Protein AF-B6B3L1-F1 (afdb_monomer)

Mean predicted aligned error: 23.51 Å

Secondary structure (DSSP, 8-state):
--S--EEEEE-TTS-EEEEE--SS-EEETTEEPPBT-EEEE-TT-EEEETTEEEE--------------------------TT--S-S--------PPPPP--PPP------TTTTT--TTTT-------S-SSSSSS---------------------S----HHHHHHHHHHHHHHHHHHHHHHHHHHHHHT-HHHHHHHHHHHS-TTS-HHHHHHHHHHHHHHHHHHTTHHHHHHHHHHHHHHHH-

Solvent-accessible surface area (backbone atoms only — not comparable to full-atom values): 16303 Å² total; per-residu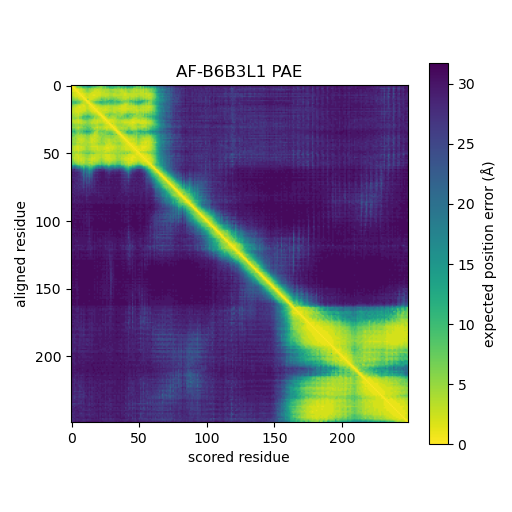e (Å²): 133,59,96,52,48,69,49,77,46,77,45,96,86,76,46,38,33,37,29,33,64,33,85,82,52,36,21,50,73,84,41,75,48,57,77,70,42,82,41,82,53,58,66,71,38,34,43,35,42,95,90,46,75,43,77,40,80,68,78,83,73,84,67,67,87,70,67,74,70,71,73,67,82,76,71,78,85,66,85,74,68,86,82,64,88,67,77,93,70,71,91,71,77,79,81,78,73,80,79,78,80,85,79,70,85,79,87,71,84,74,86,59,69,78,71,74,68,69,62,94,61,77,80,57,84,77,81,73,76,74,85,75,83,77,69,90,80,72,78,94,76,91,76,91,76,92,71,98,67,84,78,79,75,72,77,70,78,80,70,89,67,84,66,45,71,66,52,53,52,49,54,51,49,52,51,50,52,49,51,52,53,17,45,52,57,18,49,54,52,48,50,53,69,63,31,69,74,63,48,44,60,65,49,55,75,75,49,60,93,89,54,72,58,80,76,46,48,60,58,51,48,54,52,49,52,51,50,36,58,76,70,43,44,60,59,53,53,41,51,50,40,28,55,53,38,55,70,76,110

Radius of gyration: 34.13 Å; Cα contacts (8 Å, |Δi|>4): 159; chains: 1; bounding box: 95×49×95 Å

Sequence (249 aa):
MSRIHLMVFRLDSGGYTVTDTSTNGAKLNNEPLASKEVQSLNDGDVLSFAGYRLLLGIVENVVADDSIEFISEHTFDRQTDVSSTEPILADQEIEELPLEPDKGFSQVEVDMDSDLLFDPFADGPTILESAESEIAKRGASVMDVDFDEAPQVSKMPQHMGANSLQDIYARAGMRRENVVEAMERALEKFLNELDPAELQADYDEYIPMLASRKKRYWTIHHRQFAKKRTNGEFRRTFMSLFAEEMRKL

Nearest PDB structures (foldseek):
  5t2f-assembly1_A  TM=9.359E-01  e=6.726E-04  Saccharomyces cerevisiae S288C
  6c4u-assembly6_A  TM=9.576E-01  e=2.427E-03  Saccharomyces cerevisiae
  5t2s-assembly3_C  TM=9.380E-01  e=1.901E-03  Saccharomyces cerevisiae S288C
  5t2f-assembly2_B  TM=9.163E-01  e=2.148E-03  Saccharomyces cerevisiae S288C
  5t2f-assembly3_C  TM=8.856E-01  e=4.754E-03  Saccharomyces cerevisiae S288C

Foldseek 3Di:
DDPDAKDWDADPVRWIKIAGCDPQFKAKQNHTGDHGDIGTDDAQIWIGDPRDIDGDHRDPDPPPPPPVPPPPPPPVPPPDPPPDPDDPDDDDDDPDDDDDPPPDDDPDPDPCVVVVPDDVCPVPDPPPPPPPPPPPDDDDDDDDDDDPDDPPPPPDPPPPDPCDVVNVVVVVVVLVVLLVVLLVQLVVVLVVCVPPVVVVVVVVVVDDPPDDSVVVSVVVCVVVVVVCVVVVVSVVSSVVSSVVSSVVD

pLDDT: mean 71.73, std 17.91, range [33.44, 95.56]

Structure (mmCIF, N/CA/C/O backbone):
data_AF-B6B3L1-F1
#
_entry.id   AF-B6B3L1-F1
#
loop_
_atom_site.group_PDB
_atom_site.id
_atom_site.type_symbol
_atom_site.label_atom_id
_atom_site.label_alt_id
_atom_site.label_comp_id
_atom_site.label_asym_id
_atom_site.label_entity_id
_atom_site.label_seq_id
_atom_site.pdbx_PDB_ins_code
_atom_site.Cartn_x
_atom_site.Cartn_y
_atom_site.Cartn_z
_atom_site.occupancy
_atom_site.B_iso_or_equiv
_atom_site.auth_seq_id
_atom_site.auth_comp_id
_atom_site.auth_asym_id
_atom_site.auth_atom_id
_atom_site.pdbx_PDB_model_num
ATOM 1 N N . MET A 1 1 ? -18.229 24.015 7.547 1.00 58.69 1 MET A N 1
ATOM 2 C CA . MET A 1 1 ? -17.031 23.260 7.975 1.00 58.69 1 MET A CA 1
ATOM 3 C C . MET A 1 1 ? -15.810 24.095 7.653 1.00 58.69 1 MET A C 1
ATOM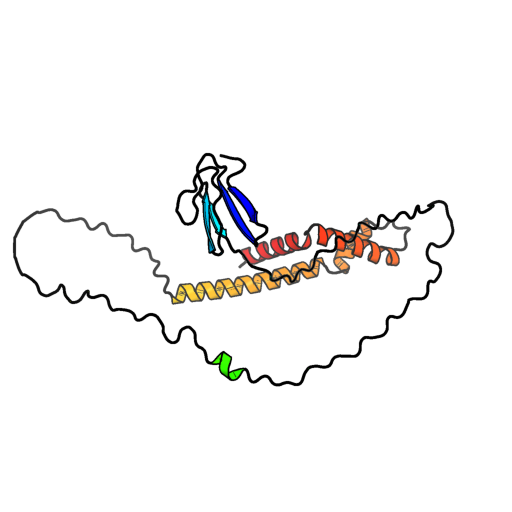 5 O O . MET A 1 1 ? -15.773 24.665 6.566 1.00 58.69 1 MET A O 1
ATOM 9 N N . SER A 1 2 ? -14.869 24.215 8.591 1.00 72.56 2 SER A N 1
ATOM 10 C CA . SER A 1 2 ? -13.601 24.892 8.309 1.00 72.56 2 SER A CA 1
ATOM 11 C C . SER A 1 2 ? -12.751 24.005 7.398 1.00 72.56 2 SER A C 1
ATOM 13 O O . SER A 1 2 ? -12.836 22.784 7.478 1.00 72.56 2 SER A O 1
ATOM 15 N N . ARG A 1 3 ? -11.944 24.595 6.511 1.00 81.19 3 ARG A N 1
ATOM 16 C CA . ARG A 1 3 ? -10.982 23.820 5.702 1.00 81.19 3 ARG A CA 1
ATOM 17 C C . ARG A 1 3 ? -9.779 23.373 6.530 1.00 81.19 3 ARG A C 1
ATOM 19 O O . ARG A 1 3 ? -9.185 22.347 6.233 1.00 81.19 3 ARG A O 1
ATOM 26 N N . ILE A 1 4 ? -9.446 24.147 7.560 1.00 84.75 4 ILE A N 1
ATOM 27 C CA . ILE A 1 4 ? -8.359 23.884 8.500 1.00 84.75 4 ILE A CA 1
ATOM 28 C C . ILE A 1 4 ? -8.982 23.922 9.892 1.00 84.75 4 ILE A C 1
ATOM 30 O O . ILE A 1 4 ? -9.615 24.909 10.265 1.00 84.75 4 ILE A O 1
ATOM 34 N N . HIS A 1 5 ? -8.894 22.806 10.610 1.00 83.00 5 HIS A N 1
ATOM 35 C CA . HIS A 1 5 ? -9.485 22.675 11.940 1.00 83.00 5 HIS A CA 1
ATOM 36 C C . HIS A 1 5 ? -8.449 22.899 13.041 1.00 83.00 5 HIS A C 1
ATOM 38 O O . HIS A 1 5 ? -8.720 23.601 14.007 1.00 83.00 5 HIS A O 1
ATOM 44 N N . LEU A 1 6 ? -7.255 22.339 12.876 1.00 87.31 6 LEU A N 1
ATOM 45 C CA . LEU A 1 6 ? -6.189 22.353 13.867 1.00 87.31 6 LEU A CA 1
ATOM 46 C C . LEU A 1 6 ? -4.864 22.598 13.147 1.00 87.31 6 LEU A C 1
ATOM 48 O O . LEU A 1 6 ? -4.668 22.102 12.037 1.00 87.31 6 LEU A O 1
ATOM 52 N N . MET A 1 7 ? -3.966 23.343 13.781 1.00 88.56 7 MET A N 1
ATOM 53 C CA . MET A 1 7 ? -2.574 23.465 13.351 1.00 88.56 7 MET A CA 1
ATOM 54 C C . MET A 1 7 ? -1.675 22.946 14.462 1.00 88.56 7 MET A C 1
ATOM 56 O O . MET A 1 7 ? -1.887 23.301 15.619 1.00 88.56 7 MET A O 1
ATOM 60 N N . VAL A 1 8 ? -0.700 22.111 14.108 1.00 90.00 8 VAL A N 1
ATOM 61 C CA . VAL A 1 8 ? 0.274 21.548 15.046 1.00 90.00 8 VAL A CA 1
ATOM 62 C C . VAL A 1 8 ? 1.662 22.044 14.664 1.00 90.00 8 VAL A C 1
ATOM 64 O O . VAL A 1 8 ? 2.049 21.932 13.501 1.00 90.00 8 VAL A O 1
ATOM 67 N N . PHE A 1 9 ? 2.403 22.579 15.631 1.00 88.06 9 PHE A N 1
ATOM 68 C CA . PHE A 1 9 ? 3.774 23.053 15.450 1.00 88.06 9 PHE A CA 1
ATOM 69 C C . PHE A 1 9 ? 4.729 22.319 16.381 1.00 88.06 9 PHE A C 1
ATOM 71 O O . PHE A 1 9 ? 4.395 22.053 17.534 1.00 88.06 9 PHE A O 1
ATOM 78 N N . ARG A 1 10 ? 5.934 22.036 15.886 1.00 86.44 10 ARG A N 1
ATOM 79 C CA . ARG A 1 10 ? 7.048 21.553 16.701 1.00 86.44 10 ARG A CA 1
ATOM 80 C C . ARG A 1 10 ? 7.823 22.758 17.230 1.00 86.44 10 ARG A C 1
ATOM 82 O O . ARG A 1 10 ? 8.134 23.664 16.462 1.00 86.44 10 ARG A O 1
ATOM 89 N N . LEU A 1 11 ? 8.097 22.769 18.527 1.00 84.56 11 LEU A N 1
ATOM 90 C CA . LEU A 1 11 ? 8.952 23.749 19.187 1.00 84.56 11 LEU A CA 1
ATOM 91 C C . LEU A 1 11 ? 10.417 23.307 19.095 1.00 84.56 11 LEU A C 1
ATOM 93 O O . LEU A 1 11 ? 10.706 22.109 19.107 1.00 84.56 11 LEU A O 1
ATOM 97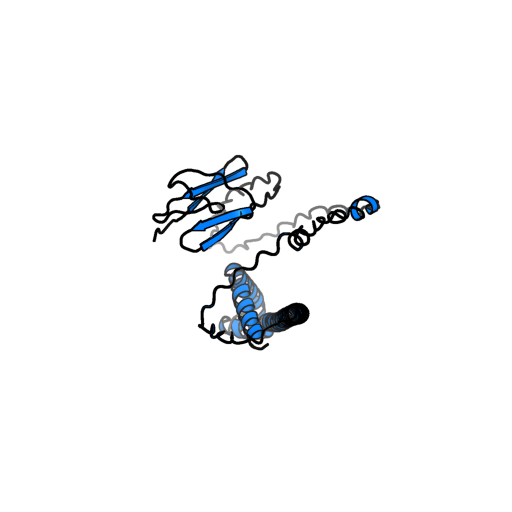 N N . ASP A 1 12 ? 11.341 24.269 19.091 1.00 76.44 12 ASP A N 1
ATOM 98 C CA . ASP A 1 12 ? 12.790 24.002 19.085 1.00 76.44 12 ASP A CA 1
ATOM 99 C C . ASP A 1 12 ? 13.239 23.203 20.322 1.00 76.44 12 ASP A C 1
ATOM 101 O O . ASP A 1 12 ? 14.231 22.484 20.284 1.00 76.44 12 ASP A O 1
ATOM 105 N N . SER A 1 13 ? 12.463 23.266 21.409 1.00 76.00 13 SER A N 1
ATOM 106 C CA . SER A 1 13 ? 12.659 22.474 22.627 1.00 76.00 13 SER A CA 1
ATOM 107 C C . SER A 1 13 ? 12.194 21.013 22.512 1.00 76.00 13 SER A C 1
ATOM 109 O O . SER A 1 13 ? 12.122 20.326 23.525 1.00 76.00 13 SER A O 1
ATOM 111 N N . GLY A 1 14 ? 11.796 20.548 21.322 1.00 75.69 14 GLY A N 1
ATOM 112 C CA . GLY A 1 14 ? 11.322 19.180 21.074 1.00 75.69 14 GLY A CA 1
ATOM 113 C C . GLY A 1 14 ? 9.838 18.935 21.374 1.00 75.69 14 GLY A C 1
ATOM 114 O O . GLY A 1 14 ? 9.302 17.905 20.971 1.00 75.69 14 GLY A O 1
ATOM 115 N N . GLY A 1 15 ? 9.157 19.886 22.018 1.00 84.75 15 GLY A N 1
ATOM 116 C CA . GLY A 1 15 ? 7.725 19.804 22.317 1.00 84.75 15 GLY A CA 1
ATOM 117 C C . GLY A 1 15 ? 6.836 20.065 21.098 1.00 84.75 15 GLY A C 1
ATOM 118 O O . GLY A 1 15 ? 7.279 20.611 20.088 1.00 84.75 15 GLY A O 1
ATOM 119 N N . TYR A 1 16 ? 5.556 19.718 21.206 1.00 89.00 16 TYR A N 1
ATOM 120 C CA . TYR A 1 16 ? 4.550 20.009 20.185 1.00 89.00 16 TYR A CA 1
ATOM 121 C C . TYR A 1 16 ? 3.487 20.940 20.757 1.00 89.00 16 TYR A C 1
ATOM 123 O O . TYR A 1 16 ? 3.156 20.876 21.937 1.00 89.00 16 TYR A O 1
ATOM 131 N N . THR A 1 17 ? 2.937 21.816 19.925 1.00 91.12 17 THR A N 1
ATOM 132 C CA . THR A 1 17 ? 1.822 22.690 20.295 1.00 91.12 17 THR A CA 1
ATOM 133 C C . THR A 1 17 ? 0.701 22.581 19.278 1.00 91.12 17 THR A C 1
ATOM 135 O O . THR A 1 17 ? 0.945 22.294 18.108 1.00 91.12 17 THR A O 1
ATOM 138 N N . VAL A 1 18 ? -0.534 22.799 19.720 1.00 90.19 18 VAL A N 1
ATOM 139 C CA . VAL A 1 18 ? -1.740 22.789 18.895 1.00 90.19 18 VAL A CA 1
ATOM 140 C C . VAL A 1 18 ? -2.486 24.108 19.023 1.00 90.19 18 VAL A C 1
ATOM 142 O O . VAL A 1 18 ? -2.557 24.706 20.095 1.00 90.19 18 VAL A O 1
ATOM 145 N N . THR A 1 19 ? -3.072 24.563 17.921 1.00 89.50 19 THR A N 1
ATOM 146 C CA . THR A 1 19 ? -3.959 25.727 17.893 1.00 89.50 19 THR A CA 1
ATOM 147 C C . THR A 1 19 ? -5.239 25.393 17.141 1.00 89.50 19 THR A C 1
ATOM 149 O O . THR A 1 19 ? -5.199 24.932 15.995 1.00 89.50 19 THR A O 1
ATOM 152 N N . ASP A 1 20 ? -6.383 25.656 17.775 1.00 88.38 20 ASP A N 1
ATOM 153 C CA . ASP A 1 20 ? -7.695 25.505 17.148 1.00 88.38 20 ASP A CA 1
ATOM 154 C C . ASP A 1 20 ? -8.006 26.695 16.233 1.00 88.38 20 ASP A C 1
ATOM 156 O O . ASP A 1 20 ? -8.073 27.849 16.664 1.00 88.38 20 ASP A O 1
ATOM 160 N N . THR A 1 21 ? -8.209 26.395 14.950 1.00 85.12 21 THR A N 1
ATOM 161 C CA . THR A 1 21 ? -8.598 27.355 13.900 1.00 85.12 21 THR A CA 1
ATOM 162 C C . THR A 1 21 ? -10.003 27.073 13.363 1.00 85.12 21 THR A C 1
ATOM 164 O O . THR A 1 21 ? -10.462 27.710 12.411 1.00 85.12 21 THR A O 1
ATOM 167 N N . SER A 1 22 ? -10.709 26.115 13.964 1.00 81.88 22 SER A N 1
ATOM 168 C CA . SER A 1 22 ? -12.022 25.681 13.526 1.00 81.88 22 SER A CA 1
ATOM 169 C C . SER A 1 22 ? -13.138 26.636 13.959 1.00 81.88 22 SER A C 1
ATOM 171 O O . SER A 1 22 ? -13.074 27.314 14.979 1.00 81.88 22 SER A O 1
ATOM 173 N N . THR A 1 23 ? -14.219 26.664 13.177 1.00 80.31 23 THR A N 1
ATOM 174 C CA . THR A 1 23 ? -15.444 27.411 13.517 1.00 80.31 23 THR A CA 1
ATOM 175 C C . THR A 1 23 ? -16.308 26.681 14.551 1.00 80.31 23 THR A C 1
ATOM 177 O O . THR A 1 23 ? -17.112 27.308 15.229 1.00 80.31 23 THR A O 1
ATOM 180 N N . ASN A 1 24 ? -16.164 25.355 14.652 1.00 79.44 24 ASN A N 1
ATOM 181 C CA . ASN A 1 24 ? -17.022 24.492 15.473 1.00 79.44 24 ASN A CA 1
ATOM 182 C C . ASN A 1 24 ? -16.376 24.094 16.811 1.00 79.44 24 ASN A C 1
ATOM 184 O O . ASN A 1 24 ? -16.998 23.362 17.579 1.00 79.44 24 ASN A O 1
ATOM 188 N N . GLY A 1 25 ? -15.150 24.551 17.068 1.00 83.06 25 GLY A N 1
ATOM 189 C CA . GLY A 1 25 ? -14.360 24.167 18.227 1.00 83.06 25 GLY A CA 1
ATOM 190 C C . GLY A 1 25 ? -13.707 22.790 18.086 1.00 83.06 25 GLY A C 1
ATOM 191 O O . GLY A 1 25 ? -14.239 21.865 17.456 1.00 83.06 25 GLY A O 1
ATOM 192 N N . ALA A 1 26 ? -12.550 22.654 18.717 1.00 86.50 26 ALA A N 1
ATOM 193 C CA . ALA A 1 26 ? -11.873 21.395 18.973 1.00 86.50 26 ALA A CA 1
ATOM 194 C C . ALA A 1 26 ? -11.773 21.138 20.484 1.00 86.50 26 ALA A C 1
ATOM 196 O O . ALA A 1 26 ? -11.965 22.034 21.305 1.00 86.50 26 ALA A O 1
ATOM 197 N N . LYS A 1 27 ? -11.505 19.891 20.864 1.00 89.88 27 LYS A N 1
ATOM 198 C CA . LYS A 1 27 ? -11.283 19.477 22.250 1.00 89.88 27 LYS A CA 1
ATOM 199 C C . LYS A 1 27 ? -9.962 18.728 22.360 1.00 89.88 27 LYS A C 1
ATOM 201 O O . LYS A 1 27 ? -9.694 17.882 21.510 1.00 89.88 27 LYS A O 1
ATOM 206 N N . LEU A 1 28 ? -9.194 18.987 23.409 1.00 89.31 28 LEU A N 1
ATOM 207 C CA . LEU A 1 28 ? -8.025 18.206 23.811 1.00 89.31 28 LEU A CA 1
ATOM 208 C C . LEU A 1 28 ? -8.370 17.478 25.112 1.00 89.31 28 LEU A C 1
ATOM 210 O O . LEU A 1 28 ? -8.827 18.103 26.060 1.00 89.31 28 LEU A O 1
ATOM 214 N N . ASN A 1 29 ? -8.212 16.157 25.164 1.00 87.88 29 ASN A N 1
ATOM 215 C CA . ASN A 1 29 ? -8.515 15.339 26.348 1.00 87.88 29 ASN A CA 1
ATOM 216 C C . ASN A 1 29 ? -9.931 15.565 26.916 1.00 87.88 29 ASN A C 1
ATOM 218 O O . ASN A 1 29 ? -10.158 15.521 28.119 1.00 87.88 29 ASN A O 1
ATOM 222 N N . ASN A 1 30 ? -10.903 15.763 26.018 1.00 82.88 30 ASN A N 1
ATOM 223 C CA . ASN A 1 30 ? -12.302 16.130 26.292 1.00 82.88 30 ASN A CA 1
ATOM 224 C C . ASN A 1 30 ? -12.536 17.567 26.802 1.00 82.88 30 ASN A C 1
ATOM 226 O O . ASN A 1 30 ? -13.696 17.984 26.839 1.00 82.88 30 ASN A O 1
ATOM 230 N N . GLU A 1 31 ? -11.485 18.335 27.083 1.00 86.06 31 GLU A N 1
ATOM 231 C CA . GLU A 1 31 ? -11.569 19.756 27.422 1.00 86.06 31 GLU A CA 1
ATOM 232 C C . GLU A 1 31 ? -11.636 20.615 26.151 1.00 86.06 31 GLU A C 1
ATOM 234 O O . GLU A 1 31 ? -10.921 20.343 25.182 1.00 86.06 31 GLU A O 1
ATOM 239 N N . PRO A 1 32 ? -12.513 21.631 26.087 1.00 84.25 32 PRO A N 1
ATOM 240 C CA . PRO A 1 32 ? -12.604 22.506 24.927 1.00 84.25 32 PRO A CA 1
ATOM 241 C C . PRO A 1 32 ? -11.325 23.334 24.771 1.00 84.25 32 PRO A C 1
ATOM 243 O O . PRO A 1 32 ? -10.884 24.004 25.702 1.00 84.25 32 PRO A O 1
ATOM 246 N N . LEU A 1 33 ? -10.759 23.324 23.566 1.00 83.31 33 LEU A N 1
ATOM 247 C CA . LEU A 1 33 ? -9.659 24.206 23.202 1.00 83.31 33 LEU A CA 1
ATOM 248 C C . LEU A 1 33 ? -10.187 25.635 23.054 1.00 83.31 33 LEU A C 1
ATOM 250 O O . LEU A 1 33 ? -11.180 25.874 22.360 1.00 83.31 33 LEU A O 1
ATOM 254 N N . ALA A 1 34 ? -9.510 26.597 23.678 1.00 76.88 34 ALA A N 1
ATOM 255 C CA . ALA A 1 34 ? -9.780 28.002 23.422 1.00 76.88 34 ALA A CA 1
ATOM 256 C C . ALA A 1 34 ? -9.367 28.340 21.980 1.00 76.88 34 ALA A C 1
ATOM 258 O O . ALA A 1 34 ? -8.247 28.070 21.542 1.00 76.88 34 ALA A O 1
ATOM 259 N N . SER A 1 35 ? -10.298 28.912 21.213 1.00 69.38 35 SER A N 1
ATOM 260 C CA . SER A 1 35 ? -10.055 29.248 19.809 1.00 69.38 35 SER A CA 1
ATOM 261 C C . SER A 1 35 ? -8.872 30.215 19.693 1.00 69.38 35 SER A C 1
ATOM 263 O O . SER A 1 35 ? -8.879 31.276 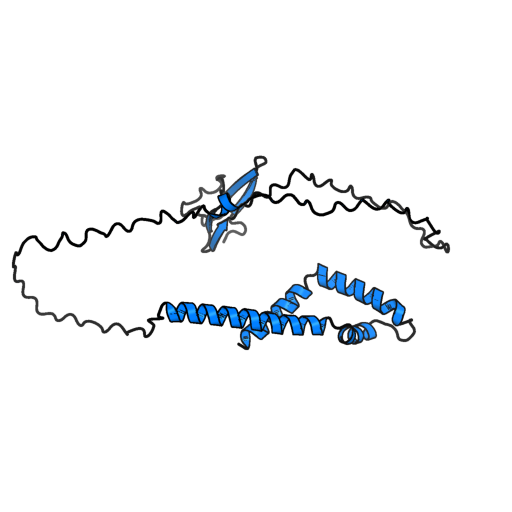20.317 1.00 69.38 35 SER A O 1
ATOM 265 N N . LYS A 1 36 ? -7.884 29.861 18.859 1.00 74.38 36 LYS A N 1
ATOM 266 C CA . LYS A 1 36 ? -6.628 30.600 18.619 1.00 74.38 36 LYS A CA 1
ATOM 267 C C . LYS A 1 36 ? -5.631 30.661 19.782 1.00 74.38 36 LYS A C 1
ATOM 269 O O . LYS A 1 36 ? -4.647 31.391 19.668 1.00 74.38 36 LYS A O 1
ATOM 274 N N . GLU A 1 37 ? -5.835 29.907 20.855 1.00 80.00 37 GLU A N 1
ATOM 275 C CA . GLU A 1 37 ? -4.824 29.769 21.902 1.00 80.00 37 GLU A CA 1
ATOM 276 C C . GLU A 1 37 ? -3.874 28.609 21.583 1.00 80.00 37 GLU A C 1
ATOM 278 O O . GLU A 1 37 ? -4.272 27.590 21.011 1.00 80.00 37 GLU A O 1
ATOM 283 N N . VAL A 1 38 ? -2.594 28.793 21.908 1.00 84.00 38 VAL A N 1
ATOM 284 C CA . VAL A 1 38 ? -1.560 27.774 21.720 1.00 84.00 38 VAL A CA 1
ATOM 285 C C . VAL A 1 38 ? -1.549 26.884 22.957 1.00 84.00 38 VAL A C 1
ATOM 287 O O . VAL A 1 38 ? -1.232 27.357 24.045 1.00 84.00 38 VAL A O 1
ATOM 290 N N . GLN A 1 39 ? -1.871 25.601 22.794 1.00 84.56 39 GLN A N 1
ATOM 291 C CA . GLN A 1 39 ? -1.800 24.615 23.873 1.00 84.56 39 GLN A CA 1
ATOM 292 C C . GLN A 1 39 ? -0.679 23.607 23.608 1.00 84.56 39 GLN A C 1
ATOM 294 O O . GLN A 1 39 ? -0.451 23.220 22.465 1.00 84.56 39 GLN A O 1
ATOM 299 N N . SER A 1 40 ? 0.030 23.183 24.656 1.00 86.62 40 SER A N 1
ATOM 300 C CA . SER A 1 40 ? 1.037 22.120 24.548 1.00 86.62 40 SER A CA 1
ATOM 301 C C . SER A 1 40 ? 0.372 20.768 24.293 1.00 86.62 40 SER A C 1
ATOM 303 O O . SER A 1 40 ? -0.677 20.485 24.867 1.00 86.62 40 SER A O 1
ATOM 305 N N . LEU A 1 41 ? 1.005 19.948 23.459 1.00 88.00 41 LEU A N 1
ATOM 306 C CA . LEU A 1 41 ? 0.643 18.560 23.193 1.00 88.00 41 LEU A CA 1
ATOM 307 C C . LEU A 1 41 ? 1.657 17.624 23.846 1.00 88.00 41 LEU A C 1
ATOM 309 O O . LEU A 1 41 ? 2.865 17.820 23.704 1.00 88.00 41 LEU A O 1
ATOM 313 N N . ASN A 1 42 ? 1.147 16.588 24.500 1.00 88.44 42 ASN A N 1
ATOM 314 C CA . ASN A 1 42 ? 1.917 15.510 25.103 1.00 88.44 42 ASN A CA 1
ATOM 315 C C . ASN A 1 42 ? 1.650 14.178 24.392 1.00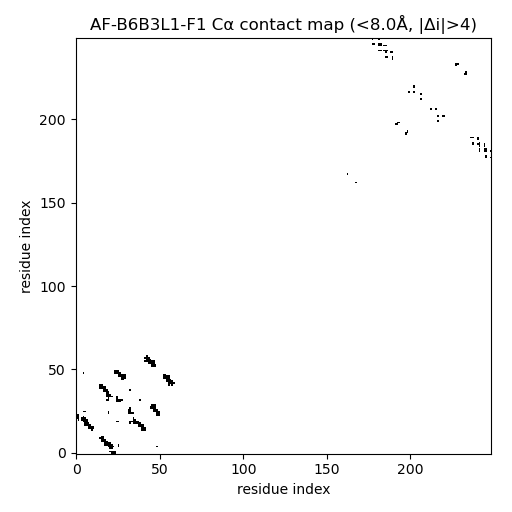 88.44 42 ASN A C 1
ATOM 317 O O . ASN A 1 42 ? 0.669 14.021 23.659 1.00 88.44 42 ASN A O 1
ATOM 321 N N . ASP A 1 43 ? 2.538 13.210 24.615 1.00 86.12 43 ASP A N 1
ATOM 322 C CA . ASP A 1 43 ? 2.321 11.842 24.152 1.00 86.12 43 ASP A CA 1
ATOM 323 C C . ASP A 1 43 ? 1.078 11.237 24.822 1.00 86.12 43 ASP A C 1
ATOM 325 O O . ASP A 1 43 ? 0.865 11.396 26.025 1.00 86.12 43 ASP A O 1
ATOM 329 N N . GLY A 1 44 ? 0.235 10.569 24.036 1.00 86.81 44 GLY A N 1
ATOM 330 C CA . GLY A 1 44 ? -1.026 9.989 24.497 1.00 86.81 44 GLY A CA 1
ATOM 331 C C . GLY A 1 44 ? -2.213 10.958 24.548 1.00 86.81 44 GLY A C 1
ATOM 332 O O . GLY A 1 44 ? -3.315 10.537 24.912 1.00 86.81 44 GLY A O 1
ATOM 333 N N . ASP A 1 45 ? -2.041 12.223 24.156 1.00 90.38 45 ASP A N 1
ATOM 334 C CA . ASP A 1 45 ? -3.142 13.187 24.111 1.00 90.38 45 ASP A CA 1
ATOM 335 C C . ASP A 1 45 ? -4.206 12.812 23.067 1.00 90.38 45 ASP A C 1
ATOM 337 O O . ASP A 1 45 ? -3.924 12.232 22.016 1.00 90.38 45 ASP A O 1
ATOM 341 N N . VAL A 1 46 ? -5.463 13.179 23.333 1.00 91.31 46 VAL A N 1
ATOM 342 C CA . VAL A 1 46 ? -6.600 12.892 22.451 1.00 91.31 46 VAL A CA 1
ATOM 343 C C . VAL A 1 46 ? -7.240 14.175 21.930 1.00 91.31 46 VAL A C 1
ATOM 345 O O . VAL A 1 46 ? -7.890 14.908 22.676 1.00 91.31 46 VAL A O 1
ATOM 348 N N . LEU A 1 47 ? -7.162 14.403 20.619 1.00 91.06 47 LEU A N 1
ATOM 349 C CA . LEU A 1 47 ? -7.822 15.516 19.933 1.00 91.06 47 LEU A CA 1
ATOM 350 C C . LEU A 1 47 ? -9.181 15.092 19.377 1.00 91.06 47 LEU A C 1
ATOM 352 O O . LEU A 1 47 ? -9.289 14.122 18.633 1.00 91.06 47 LEU A O 1
ATOM 356 N N . SER A 1 48 ? -10.233 15.843 19.696 1.00 89.06 48 SER A N 1
ATOM 357 C CA . SER A 1 48 ? -11.583 15.621 19.170 1.00 89.06 48 SER A CA 1
ATOM 358 C C . SER A 1 48 ? -12.104 16.861 18.448 1.00 89.06 48 SER A C 1
ATOM 360 O O . SER A 1 48 ? -12.206 17.930 19.042 1.00 89.06 48 SER A O 1
ATOM 362 N N . PHE A 1 49 ? -12.475 16.737 17.176 1.00 89.25 49 PHE A N 1
ATOM 363 C CA . PHE A 1 49 ? -13.022 17.842 16.379 1.00 89.25 49 PHE A CA 1
ATOM 364 C C . PHE A 1 49 ? -13.970 17.307 15.306 1.00 89.25 49 PHE A C 1
ATOM 366 O O . PHE A 1 49 ? -13.730 16.252 14.732 1.00 89.25 49 PHE A O 1
ATOM 373 N N . ALA A 1 50 ? -15.056 18.029 15.015 1.00 83.00 50 ALA A N 1
ATOM 374 C CA . ALA A 1 50 ? -15.993 17.699 13.928 1.00 83.00 50 ALA A CA 1
ATOM 375 C C . ALA A 1 50 ? -16.480 16.224 13.881 1.00 83.00 50 ALA A C 1
ATOM 377 O O . ALA A 1 50 ? -16.776 15.710 12.806 1.00 83.00 50 ALA A O 1
ATOM 378 N N . GLY A 1 51 ? -16.570 15.550 15.035 1.00 83.75 51 GLY A N 1
ATOM 379 C CA . GLY A 1 51 ? -16.960 14.136 15.147 1.00 83.75 51 GLY A CA 1
ATOM 380 C C . GLY A 1 51 ? -15.811 13.127 15.012 1.00 83.75 51 GLY A C 1
ATOM 381 O O . GLY A 1 51 ? -16.022 11.942 15.249 1.00 83.75 51 GLY A O 1
ATOM 382 N N . TYR A 1 52 ? -14.601 13.580 14.690 1.00 89.50 52 TYR A N 1
ATOM 383 C CA . TYR A 1 52 ? -13.384 12.772 14.695 1.00 89.50 52 TYR A CA 1
ATOM 384 C C . TYR A 1 52 ? -12.716 12.799 16.068 1.00 89.50 52 TYR A C 1
ATOM 386 O O . TYR A 1 52 ? -12.801 13.795 16.790 1.00 89.50 52 TYR A O 1
ATOM 394 N N . ARG A 1 53 ? -12.021 11.707 16.399 1.00 91.75 53 ARG A N 1
ATOM 395 C CA . ARG A 1 53 ? -11.202 11.549 17.604 1.00 91.75 53 ARG A CA 1
ATOM 396 C C . ARG A 1 53 ? -9.857 10.948 17.195 1.00 91.75 53 ARG A C 1
ATOM 398 O O . ARG A 1 53 ? -9.830 9.869 16.611 1.00 91.75 53 ARG A O 1
ATOM 405 N N . LEU A 1 54 ? -8.772 11.664 17.461 1.00 91.31 54 LEU A N 1
ATOM 406 C CA . LEU A 1 54 ? -7.395 11.295 17.138 1.00 91.31 54 LEU A CA 1
ATOM 407 C C . LEU A 1 54 ? -6.614 11.101 18.437 1.00 91.31 54 LEU A C 1
ATOM 409 O O . LEU A 1 54 ? -6.694 11.951 19.316 1.00 91.31 54 LEU A O 1
ATOM 413 N N . LEU A 1 55 ? -5.861 10.010 18.538 1.00 92.44 55 LEU A N 1
ATOM 414 C CA . LEU A 1 55 ? -4.857 9.796 19.580 1.00 92.44 55 LEU A CA 1
ATOM 415 C C . LEU A 1 55 ? -3.496 10.220 19.019 1.00 92.44 55 LEU A C 1
ATOM 417 O O . LEU A 1 55 ? 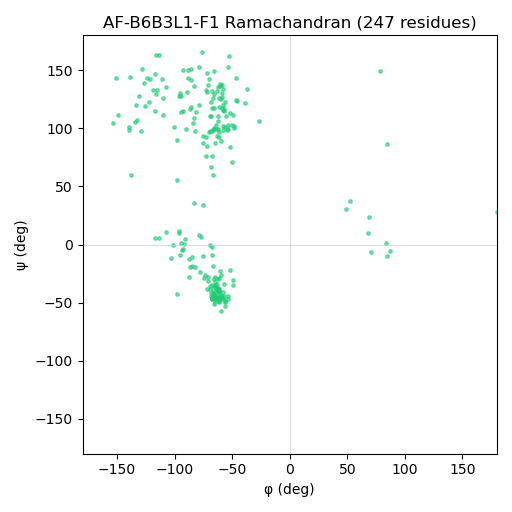-3.151 9.811 17.908 1.00 92.44 55 LEU A O 1
ATOM 421 N N . LEU A 1 56 ? -2.749 11.034 19.757 1.00 89.88 56 LEU A N 1
ATOM 422 C CA . LEU A 1 56 ? -1.418 11.481 19.371 1.00 89.88 56 LEU A CA 1
ATOM 423 C C . LEU A 1 56 ? -0.363 10.596 20.028 1.00 89.88 56 LEU A C 1
ATOM 425 O O . LEU A 1 56 ? -0.377 10.412 21.239 1.00 89.88 56 LEU A O 1
ATOM 429 N N . GLY A 1 57 ? 0.541 10.067 19.204 1.00 88.31 57 GLY A N 1
ATOM 430 C CA . GLY A 1 57 ? 1.749 9.377 19.641 1.00 88.31 57 GLY A CA 1
ATOM 431 C C . GLY A 1 57 ? 2.969 10.227 19.301 1.00 88.31 57 GLY A C 1
ATOM 432 O O . GLY A 1 57 ? 3.265 10.409 18.117 1.00 88.31 57 GLY A O 1
ATOM 433 N N . ILE A 1 58 ? 3.650 10.769 20.305 1.00 86.25 58 ILE A N 1
ATOM 434 C CA . ILE A 1 58 ? 4.886 11.536 20.150 1.00 86.25 58 ILE A CA 1
ATOM 435 C C . ILE A 1 58 ? 6.046 10.605 20.489 1.00 86.25 58 ILE A C 1
ATOM 437 O O . ILE A 1 58 ? 6.353 10.364 21.651 1.00 86.25 58 ILE A O 1
ATOM 441 N N . VAL A 1 59 ? 6.700 10.083 19.453 1.00 82.56 59 VAL A N 1
ATOM 442 C CA . VAL A 1 59 ? 7.899 9.257 19.612 1.00 82.56 59 VAL A CA 1
ATOM 443 C C . VAL A 1 59 ? 9.122 10.160 19.530 1.00 82.56 59 VAL A C 1
ATOM 445 O O . VAL A 1 59 ? 9.400 10.755 18.484 1.00 82.56 59 VAL A O 1
ATOM 448 N N . GLU A 1 60 ? 9.859 10.258 20.632 1.00 71.19 60 GLU A N 1
ATOM 449 C CA . GLU A 1 60 ? 11.196 10.836 20.638 1.00 71.19 60 GLU A CA 1
ATOM 450 C C . GLU A 1 60 ? 12.136 9.832 19.967 1.00 71.19 60 GLU A C 1
ATOM 452 O O . GLU A 1 60 ? 12.646 8.902 20.588 1.00 71.19 60 GLU A O 1
ATOM 457 N N . ASN A 1 61 ? 12.342 9.973 18.656 1.00 57.91 61 ASN A N 1
ATOM 458 C CA . ASN A 1 61 ? 13.525 9.365 18.075 1.00 57.91 61 ASN A CA 1
ATOM 459 C C . ASN A 1 61 ? 14.706 10.152 18.635 1.00 57.91 61 ASN A C 1
ATOM 461 O O . ASN A 1 61 ? 14.898 11.312 18.261 1.00 57.91 61 ASN A O 1
ATOM 465 N N . VAL A 1 62 ? 15.501 9.517 19.497 1.00 52.00 62 VAL A N 1
ATOM 466 C CA . VAL A 1 62 ? 16.877 9.940 19.775 1.00 52.00 62 VAL A CA 1
ATOM 467 C C . VAL A 1 62 ? 17.676 9.680 18.499 1.00 52.00 62 VAL A C 1
ATOM 469 O O . VAL A 1 62 ? 18.515 8.790 18.415 1.00 52.00 62 VAL A O 1
ATOM 472 N N . VAL A 1 63 ? 17.357 10.433 17.448 1.00 49.44 63 VAL A N 1
ATOM 473 C CA . VAL A 1 63 ? 18.314 10.704 16.395 1.00 49.44 63 VAL A CA 1
ATOM 474 C C . VAL A 1 63 ? 19.291 11.617 17.115 1.00 49.44 63 VAL A C 1
ATOM 476 O O . VAL A 1 63 ? 19.018 12.801 17.314 1.00 49.44 63 VAL A O 1
ATOM 479 N N . ALA A 1 64 ? 20.388 11.026 17.607 1.00 42.19 64 ALA A N 1
ATOM 480 C CA . ALA A 1 64 ? 21.639 11.760 17.727 1.00 42.19 64 ALA A CA 1
ATOM 481 C C . ALA A 1 64 ? 21.716 12.670 16.509 1.00 42.19 64 ALA A C 1
ATOM 483 O O . ALA A 1 64 ? 21.364 12.196 15.438 1.00 42.19 64 ALA A O 1
ATOM 484 N N . ASP A 1 65 ? 22.058 13.935 16.714 1.00 46.47 65 ASP A N 1
ATOM 485 C CA . ASP A 1 65 ? 22.165 14.991 15.712 1.00 46.47 65 ASP A CA 1
ATOM 486 C C . ASP A 1 65 ? 23.009 14.559 14.496 1.00 46.47 65 ASP A C 1
ATOM 488 O O . ASP A 1 65 ? 24.108 15.043 14.260 1.00 46.47 65 ASP A O 1
ATOM 492 N N . ASP A 1 66 ? 22.471 13.665 13.675 1.00 43.47 66 ASP A N 1
ATOM 493 C CA . ASP A 1 66 ? 22.696 13.596 12.258 1.00 43.47 66 ASP A CA 1
ATOM 494 C C . ASP A 1 66 ? 21.910 14.795 11.766 1.00 43.47 66 ASP A C 1
ATOM 496 O O . ASP A 1 66 ? 20.789 14.703 11.254 1.00 43.47 66 ASP A O 1
ATOM 500 N N . SER A 1 67 ? 22.514 15.966 11.989 1.00 46.84 67 SER A N 1
ATOM 501 C CA . SER A 1 67 ? 22.531 17.004 10.988 1.00 46.84 67 SER A CA 1
ATOM 502 C C . SER A 1 67 ? 22.420 16.284 9.653 1.00 46.84 67 SER A C 1
ATOM 504 O O . SER A 1 67 ? 23.315 15.552 9.226 1.00 46.84 67 SER A O 1
ATOM 506 N N . ILE A 1 68 ? 21.240 16.381 9.044 1.00 50.47 68 ILE A N 1
ATOM 507 C CA . ILE A 1 68 ? 21.132 16.127 7.628 1.00 50.47 68 ILE A CA 1
ATOM 508 C C . ILE A 1 68 ? 22.046 17.212 7.088 1.00 50.47 68 ILE A C 1
ATOM 510 O O . ILE A 1 68 ? 21.627 18.363 6.946 1.00 50.47 68 ILE A O 1
ATOM 514 N N . GLU A 1 69 ? 23.325 16.877 6.897 1.00 47.59 69 GLU A N 1
ATOM 515 C CA . GLU A 1 69 ? 24.150 17.567 5.943 1.00 47.59 69 GLU A CA 1
ATOM 516 C C . GLU A 1 69 ? 23.275 17.534 4.707 1.00 47.59 69 GLU A C 1
ATOM 518 O O . GLU A 1 69 ? 23.039 16.486 4.097 1.00 47.59 69 GLU A O 1
ATOM 523 N N . PHE A 1 70 ? 22.657 18.681 4.424 1.00 43.47 70 PHE A N 1
ATOM 524 C CA . PHE A 1 70 ? 22.193 18.981 3.098 1.00 43.47 70 PHE A CA 1
ATOM 525 C C . PHE A 1 70 ? 23.409 18.654 2.256 1.00 43.47 70 PHE A C 1
ATOM 527 O O . PHE A 1 70 ? 24.386 19.405 2.263 1.00 43.47 70 PHE A O 1
ATOM 534 N N . ILE A 1 71 ? 23.380 17.488 1.610 1.00 45.81 71 ILE A N 1
ATOM 535 C CA . ILE A 1 71 ? 24.248 17.207 0.491 1.00 45.81 71 ILE A CA 1
ATOM 536 C C . ILE A 1 71 ? 23.950 18.394 -0.401 1.00 45.81 71 ILE A C 1
ATOM 538 O O . ILE A 1 71 ? 22.845 18.514 -0.936 1.00 45.81 71 ILE A O 1
ATOM 542 N N . SER A 1 72 ? 24.879 19.349 -0.400 1.00 48.31 72 SER A N 1
ATOM 543 C CA . SER A 1 72 ? 24.823 20.504 -1.272 1.00 48.31 72 SER A CA 1
ATOM 544 C C . SER A 1 72 ? 24.491 19.923 -2.629 1.00 48.31 72 SER A C 1
ATOM 546 O O . SER A 1 72 ? 25.143 18.957 -3.035 1.00 48.31 72 SER A O 1
ATOM 548 N N . GLU A 1 73 ? 23.414 20.408 -3.257 1.00 50.59 73 GLU A N 1
ATOM 549 C CA . GLU A 1 73 ? 23.112 20.055 -4.635 1.00 50.59 73 GLU A CA 1
ATOM 550 C C . GLU A 1 73 ? 24.415 20.255 -5.402 1.00 50.59 73 GLU A C 1
ATOM 552 O O . GLU A 1 73 ? 24.819 21.381 -5.686 1.00 50.59 73 GLU A O 1
ATOM 557 N N . HIS A 1 74 ? 25.126 19.161 -5.666 1.00 48.22 74 HIS A N 1
ATOM 558 C CA . HIS A 1 74 ? 26.212 19.160 -6.613 1.00 48.22 74 HIS A CA 1
ATOM 559 C C . HIS A 1 74 ? 25.481 19.266 -7.939 1.00 48.22 74 HIS A C 1
ATOM 561 O O . HIS A 1 74 ? 25.115 18.268 -8.565 1.00 48.22 74 HIS A O 1
ATOM 567 N N . THR A 1 75 ? 25.164 20.501 -8.316 1.00 45.66 75 THR A N 1
ATOM 568 C CA . THR A 1 75 ? 24.805 20.827 -9.679 1.00 45.66 75 THR A CA 1
ATOM 569 C C . THR A 1 75 ? 25.969 20.328 -10.511 1.00 45.66 75 THR A C 1
ATOM 571 O O . THR A 1 75 ? 27.103 20.788 -10.386 1.00 45.66 75 THR A O 1
ATOM 574 N N . PHE A 1 76 ? 25.715 19.277 -11.285 1.00 47.41 76 PHE A N 1
ATOM 575 C CA . PHE A 1 76 ? 26.676 18.766 -12.243 1.00 47.41 76 PHE A CA 1
ATOM 576 C C . PHE A 1 76 ? 26.876 19.862 -13.298 1.00 47.41 76 PHE A C 1
ATOM 578 O O . PHE A 1 76 ? 26.216 19.868 -14.333 1.00 47.41 76 PHE A O 1
ATOM 585 N N . ASP A 1 77 ? 27.807 20.786 -13.056 1.00 49.06 77 ASP A N 1
ATOM 586 C CA . ASP A 1 77 ? 28.230 21.822 -14.008 1.00 49.06 77 ASP A CA 1
ATOM 587 C C . ASP A 1 77 ? 29.123 21.230 -15.108 1.00 49.06 77 ASP A C 1
ATOM 589 O O . ASP A 1 77 ? 30.064 21.849 -15.605 1.00 49.06 77 ASP A O 1
ATOM 593 N N . ARG A 1 78 ? 28.854 19.985 -15.512 1.00 56.50 78 ARG A N 1
ATOM 594 C CA . ARG A 1 78 ? 29.535 19.364 -16.638 1.00 56.50 78 ARG A CA 1
ATOM 595 C C . ARG A 1 78 ? 28.643 19.493 -17.856 1.00 56.50 78 ARG A C 1
ATOM 597 O O . ARG A 1 78 ? 27.826 18.620 -18.149 1.00 56.50 78 ARG A O 1
ATOM 604 N N . GLN A 1 79 ? 28.825 20.601 -18.569 1.00 57.03 79 GLN A N 1
ATOM 605 C CA . GLN A 1 79 ? 28.293 20.788 -19.912 1.00 57.03 79 GLN A CA 1
ATOM 606 C C . GLN A 1 79 ? 28.809 19.632 -20.780 1.00 57.03 79 GLN A C 1
ATOM 608 O O . GLN A 1 79 ? 29.979 19.572 -21.151 1.00 57.03 79 GLN A O 1
ATOM 613 N N . THR A 1 80 ? 27.954 18.639 -21.005 1.00 54.72 80 THR A N 1
ATOM 614 C CA . THR A 1 80 ? 28.280 17.473 -21.819 1.00 54.72 80 THR A CA 1
ATOM 615 C C . THR A 1 80 ? 28.052 17.876 -23.267 1.00 54.72 80 THR A C 1
ATOM 617 O O . THR A 1 80 ? 26.915 18.099 -23.683 1.00 54.72 80 THR A O 1
ATOM 620 N N . ASP A 1 81 ? 29.133 18.031 -24.029 1.00 58.56 81 ASP A N 1
ATOM 621 C CA . ASP A 1 81 ? 29.048 18.271 -25.468 1.00 58.56 81 ASP A CA 1
ATOM 622 C C . ASP A 1 81 ? 28.548 16.996 -26.158 1.00 58.56 81 ASP A C 1
ATOM 624 O O . ASP A 1 81 ? 29.300 16.053 -26.418 1.00 58.56 81 ASP A O 1
ATOM 628 N N . VAL A 1 82 ? 27.244 16.971 -26.435 1.00 61.53 82 VAL A N 1
ATOM 629 C CA . VAL A 1 82 ? 26.540 15.869 -27.104 1.00 61.53 82 VAL A CA 1
ATOM 630 C C . VAL A 1 82 ? 26.945 15.676 -28.575 1.00 61.53 82 VAL A C 1
ATOM 632 O O . VAL A 1 82 ? 26.437 14.756 -29.213 1.00 61.53 82 VAL A O 1
ATOM 635 N N . SER A 1 83 ? 27.832 16.514 -29.131 1.00 63.84 83 SER A N 1
ATOM 636 C CA . SER A 1 83 ? 28.385 16.339 -30.484 1.00 63.84 83 SER A CA 1
ATOM 637 C C . SER A 1 83 ? 29.736 15.612 -30.513 1.00 63.84 83 SER A C 1
ATOM 639 O O . SER A 1 83 ? 30.202 15.212 -31.583 1.00 63.84 83 SER A O 1
ATOM 641 N N . SER A 1 84 ? 30.356 15.389 -29.349 1.00 59.81 84 SER A N 1
ATOM 642 C CA . SER A 1 84 ? 31.626 14.669 -29.248 1.00 59.81 84 SER A CA 1
ATOM 643 C C . SER A 1 84 ? 31.438 13.162 -29.490 1.00 59.81 84 SER A C 1
ATOM 645 O O . SER A 1 84 ? 30.522 12.529 -28.971 1.00 59.81 84 SER A O 1
ATOM 647 N N . THR A 1 85 ? 32.296 12.574 -30.332 1.00 61.38 85 THR A N 1
ATOM 648 C CA . THR A 1 85 ? 32.275 11.136 -30.697 1.00 61.38 85 THR A CA 1
ATOM 649 C C . THR A 1 85 ? 33.255 10.310 -29.846 1.00 61.38 85 THR A C 1
ATOM 651 O O . THR A 1 85 ? 33.529 9.148 -30.137 1.00 61.38 85 THR A O 1
ATOM 654 N N . GLU A 1 86 ? 33.801 10.893 -28.779 1.00 60.78 86 GLU A N 1
ATOM 655 C CA . GLU A 1 86 ? 34.742 10.206 -27.896 1.00 60.78 86 GLU A CA 1
ATOM 656 C C . GLU A 1 86 ? 34.004 9.400 -26.811 1.00 60.78 86 GLU A C 1
ATOM 658 O O . GLU A 1 86 ? 32.971 9.838 -26.297 1.00 60.78 86 GLU A O 1
ATOM 663 N N . PRO A 1 87 ? 34.493 8.197 -26.456 1.00 55.16 87 PRO A N 1
ATOM 664 C CA . PRO A 1 87 ? 33.904 7.399 -25.391 1.00 55.16 87 PRO A CA 1
ATOM 665 C C . PRO A 1 87 ? 33.982 8.142 -24.047 1.00 55.16 87 PRO A C 1
ATOM 667 O O . PRO A 1 87 ? 35.048 8.550 -23.603 1.00 55.16 87 PRO A O 1
ATOM 670 N N . ILE A 1 88 ? 32.828 8.286 -23.389 1.00 60.59 88 ILE A N 1
ATOM 671 C CA . ILE A 1 88 ? 32.619 9.094 -22.168 1.00 60.59 88 ILE A CA 1
ATOM 672 C C . ILE A 1 88 ? 33.340 8.520 -20.928 1.00 60.59 88 ILE A C 1
ATOM 674 O O . ILE A 1 88 ? 33.426 9.176 -19.894 1.00 60.59 88 ILE A O 1
ATOM 678 N N . LEU A 1 89 ? 33.901 7.315 -21.023 1.00 54.19 89 LEU A N 1
ATOM 679 C CA . LEU A 1 89 ? 34.638 6.661 -19.947 1.00 54.19 89 LEU A CA 1
ATOM 680 C C . LEU A 1 89 ? 35.984 6.194 -20.504 1.00 54.19 89 LEU A C 1
ATOM 682 O O . LEU A 1 89 ? 36.061 5.151 -21.147 1.00 54.19 89 LEU A O 1
ATOM 686 N N . ALA A 1 90 ? 37.032 6.989 -20.288 1.00 46.09 90 ALA A N 1
ATOM 687 C CA . ALA A 1 90 ? 38.382 6.443 -20.260 1.00 46.09 90 ALA A CA 1
ATOM 688 C C . ALA A 1 90 ? 38.510 5.623 -18.972 1.00 46.09 90 ALA A C 1
ATOM 690 O O . ALA A 1 90 ? 38.017 6.065 -17.933 1.00 46.09 90 ALA A O 1
ATOM 691 N N . ASP A 1 91 ? 39.127 4.449 -19.074 1.00 48.88 91 ASP A N 1
ATOM 692 C CA . ASP A 1 91 ? 39.377 3.485 -18.002 1.00 48.88 91 ASP A CA 1
ATOM 693 C C . ASP A 1 91 ? 40.052 4.143 -16.783 1.00 48.88 91 ASP A C 1
ATOM 695 O O . ASP A 1 91 ? 41.274 4.137 -16.647 1.00 48.88 91 ASP A O 1
ATOM 699 N N . GLN A 1 92 ? 39.263 4.755 -15.899 1.00 49.47 92 GLN A N 1
ATOM 700 C CA . GLN A 1 92 ? 39.745 5.203 -14.601 1.00 49.47 92 GLN A CA 1
ATOM 701 C C . GLN A 1 92 ? 39.736 3.991 -13.682 1.00 49.47 92 GLN A C 1
ATOM 703 O O . GLN A 1 92 ? 38.688 3.403 -13.408 1.00 49.47 92 GLN A O 1
ATOM 708 N N . GLU A 1 93 ? 40.948 3.603 -13.298 1.00 50.41 93 GLU A N 1
ATOM 709 C CA . GLU A 1 93 ? 41.272 2.599 -12.297 1.00 50.41 93 GLU A CA 1
ATOM 710 C C . GLU A 1 93 ? 40.292 2.693 -11.123 1.00 50.41 93 GLU A C 1
ATOM 712 O O . GLU A 1 93 ? 40.131 3.741 -10.498 1.00 50.41 93 GLU A O 1
ATOM 717 N N . ILE A 1 94 ? 39.596 1.588 -10.864 1.00 54.50 94 ILE A N 1
ATOM 718 C CA . ILE A 1 94 ? 38.757 1.428 -9.682 1.00 54.50 94 ILE A CA 1
ATOM 719 C C . ILE A 1 94 ? 39.702 1.532 -8.485 1.00 54.50 94 ILE A C 1
ATOM 721 O O . ILE A 1 94 ? 40.545 0.657 -8.292 1.00 54.50 94 ILE A O 1
ATOM 725 N N . GLU A 1 95 ? 39.593 2.608 -7.710 1.00 56.94 95 GLU A N 1
ATOM 726 C CA . GLU A 1 95 ? 40.304 2.743 -6.442 1.00 56.94 95 GLU A CA 1
ATOM 727 C C . GLU A 1 95 ? 39.748 1.678 -5.481 1.00 56.94 95 GLU A C 1
ATOM 729 O O . GLU A 1 95 ? 38.645 1.801 -4.945 1.00 56.94 95 GLU A O 1
ATOM 734 N N . GLU A 1 96 ? 40.475 0.564 -5.348 1.00 54.41 96 GLU A N 1
ATOM 735 C CA . GLU A 1 96 ? 40.189 -0.497 -4.382 1.00 54.41 96 GLU A CA 1
ATOM 736 C C . GLU A 1 96 ? 40.340 0.077 -2.969 1.00 54.41 96 GLU A C 1
ATOM 738 O O . GLU A 1 96 ? 41.446 0.266 -2.459 1.00 54.41 96 GLU A O 1
ATOM 743 N N . LEU A 1 97 ? 39.209 0.370 -2.326 1.00 53.31 97 LEU A N 1
ATOM 744 C CA . LEU A 1 97 ? 39.178 0.701 -0.905 1.00 53.31 97 LEU A CA 1
ATOM 745 C C . LEU A 1 97 ? 39.720 -0.493 -0.092 1.00 53.31 97 LEU A C 1
ATOM 747 O O . LEU A 1 97 ? 39.340 -1.636 -0.366 1.00 53.31 97 LEU A O 1
ATOM 751 N N . PRO A 1 98 ? 40.581 -0.266 0.918 1.00 56.69 98 PRO A N 1
ATOM 752 C CA . PRO A 1 98 ? 41.083 -1.345 1.758 1.00 56.69 98 PRO A CA 1
ATOM 753 C C . PRO A 1 98 ? 39.930 -2.004 2.526 1.00 56.69 98 PRO A C 1
ATOM 755 O O . PRO A 1 98 ? 39.108 -1.323 3.137 1.00 56.69 98 PRO A O 1
ATOM 758 N N . LEU A 1 99 ? 39.889 -3.339 2.499 1.00 57.84 99 LEU A N 1
ATOM 759 C CA . LEU A 1 99 ? 38.933 -4.157 3.247 1.00 57.84 99 LEU A CA 1
ATOM 760 C C . LEU A 1 99 ? 39.027 -3.829 4.745 1.00 57.84 99 LEU A C 1
ATOM 762 O O . LEU A 1 99 ? 40.099 -3.961 5.342 1.00 57.84 99 LEU A O 1
ATOM 766 N N . GLU A 1 100 ? 37.915 -3.416 5.356 1.00 59.34 100 GLU A N 1
ATOM 767 C CA . GLU A 1 100 ? 37.846 -3.279 6.811 1.00 59.34 100 GLU A CA 1
ATOM 768 C C . GLU A 1 100 ? 38.143 -4.634 7.477 1.00 59.34 100 GLU A C 1
ATOM 770 O O . GLU A 1 100 ? 37.663 -5.671 7.006 1.00 59.34 100 GLU A O 1
ATOM 775 N N . PRO A 1 101 ? 38.937 -4.668 8.564 1.00 59.84 101 PRO A N 1
ATOM 776 C CA . PRO A 1 101 ? 39.190 -5.909 9.272 1.00 59.84 101 PRO A CA 1
ATOM 777 C C . PRO A 1 101 ? 37.903 -6.396 9.941 1.00 59.84 101 PRO A C 1
ATOM 779 O O . PRO A 1 101 ? 37.227 -5.646 10.646 1.00 59.84 101 PRO A O 1
ATOM 782 N N . ASP A 1 102 ? 37.621 -7.678 9.736 1.00 56.97 102 ASP A N 1
ATOM 783 C CA . ASP A 1 102 ? 36.492 -8.422 10.284 1.00 56.97 102 ASP A CA 1
ATOM 784 C C . ASP A 1 102 ? 36.461 -8.279 11.820 1.00 56.97 102 ASP A C 1
ATOM 786 O O . ASP A 1 102 ? 37.229 -8.914 12.553 1.00 56.97 102 ASP A O 1
ATOM 790 N N . LYS A 1 103 ? 35.610 -7.386 12.338 1.00 58.75 103 LYS A N 1
ATOM 791 C CA . LYS A 1 103 ? 35.334 -7.302 13.776 1.00 58.75 103 LYS A CA 1
ATOM 792 C C . LYS A 1 103 ? 34.431 -8.478 14.123 1.00 58.75 103 LYS A C 1
ATOM 794 O O . LYS A 1 103 ? 33.210 -8.369 14.075 1.00 58.75 103 LYS A O 1
ATOM 799 N N . GLY A 1 104 ? 35.055 -9.612 14.434 1.00 64.50 104 GLY A N 1
ATOM 800 C CA . GLY A 1 104 ? 34.363 -10.809 14.898 1.00 64.50 104 GLY A CA 1
ATOM 801 C C . GLY A 1 104 ? 33.431 -10.542 16.089 1.00 64.50 104 GLY A C 1
ATOM 802 O O . GLY A 1 104 ? 33.535 -9.532 16.787 1.00 64.50 104 GLY A O 1
ATOM 803 N N . PHE A 1 105 ? 32.512 -11.477 16.324 1.00 53.25 105 PHE A N 1
ATOM 804 C CA . PHE A 1 105 ? 31.551 -11.417 17.424 1.00 53.25 105 PHE A CA 1
ATOM 805 C C . PHE A 1 105 ? 32.256 -11.348 18.791 1.00 53.25 105 PHE A C 1
ATOM 807 O O . PHE A 1 105 ? 33.134 -12.156 19.095 1.00 53.25 105 PHE A O 1
ATOM 814 N N . SER A 1 106 ? 31.845 -10.392 19.628 1.00 63.34 106 SER A N 1
ATOM 815 C CA . SER A 1 106 ? 32.288 -10.278 21.021 1.00 63.34 106 SER A CA 1
ATOM 816 C C . SER A 1 106 ? 31.781 -11.476 21.836 1.00 63.34 106 SER A C 1
ATOM 818 O O . SER A 1 106 ? 30.575 -11.653 21.977 1.00 63.34 106 SER A O 1
ATOM 820 N N . GLN A 1 107 ? 32.690 -12.288 22.384 1.00 56.22 107 GLN A N 1
ATOM 821 C CA . GLN A 1 107 ? 32.392 -13.410 23.295 1.00 56.22 107 GLN A CA 1
ATOM 822 C C . GLN A 1 107 ? 32.213 -12.961 24.757 1.00 56.22 107 GLN A C 1
ATOM 824 O O . GLN A 1 107 ? 32.644 -13.646 25.682 1.00 56.22 107 GLN A O 1
ATOM 829 N N . VAL A 1 108 ? 31.626 -11.790 24.997 1.00 60.12 108 VAL A N 1
ATOM 830 C CA . VAL A 1 108 ? 31.294 -11.381 26.366 1.00 60.12 108 VAL A CA 1
ATOM 831 C C . VAL A 1 108 ? 29.882 -11.871 26.664 1.00 60.12 108 VAL A C 1
ATOM 833 O O . VAL A 1 108 ? 28.910 -11.256 26.231 1.00 60.12 108 VAL A O 1
ATOM 836 N N . GLU A 1 109 ? 29.777 -12.995 27.375 1.00 61.19 109 GLU A N 1
ATOM 837 C CA . GLU A 1 109 ? 28.537 -13.397 28.044 1.00 61.19 109 GLU A CA 1
ATOM 838 C C . GLU A 1 109 ? 28.206 -12.334 29.096 1.00 61.19 109 GLU A C 1
ATOM 840 O O . GLU A 1 109 ? 28.881 -12.201 30.117 1.00 61.19 109 GLU A O 1
ATOM 845 N N . VAL A 1 110 ? 27.199 -11.516 28.796 1.00 63.81 110 VAL A N 1
ATOM 846 C CA . VAL A 1 110 ? 26.585 -10.611 29.765 1.00 63.81 110 VAL A CA 1
ATOM 847 C C . VAL A 1 110 ? 25.517 -11.419 30.489 1.00 63.81 110 VAL A C 1
ATOM 849 O O . VAL A 1 110 ? 24.593 -11.929 29.858 1.00 63.81 110 VAL A O 1
ATOM 852 N N . ASP A 1 111 ? 25.674 -11.564 31.800 1.00 60.62 111 ASP A N 1
ATOM 853 C CA . ASP A 1 111 ? 24.752 -12.308 32.655 1.00 60.62 111 ASP A CA 1
ATOM 854 C C . ASP A 1 111 ? 23.477 -11.468 32.881 1.00 60.62 111 ASP A C 1
ATOM 856 O O . ASP A 1 111 ? 23.439 -10.566 33.720 1.00 60.62 111 ASP A O 1
ATOM 860 N N . MET A 1 112 ? 22.458 -11.695 32.043 1.00 61.72 112 MET A N 1
ATOM 861 C CA . MET A 1 112 ? 21.202 -10.922 31.987 1.00 61.72 112 MET A CA 1
ATOM 862 C C . MET A 1 112 ? 20.095 -11.505 32.885 1.00 61.72 112 MET A C 1
ATOM 864 O O . MET A 1 112 ? 18.965 -11.014 32.875 1.00 61.72 112 MET A O 1
ATOM 868 N N . ASP A 1 113 ? 20.396 -12.542 33.672 1.00 59.94 113 ASP A N 1
ATOM 869 C CA . ASP A 1 113 ? 19.402 -13.278 34.466 1.00 59.94 113 ASP A CA 1
ATOM 870 C C . ASP A 1 113 ? 18.700 -12.398 35.513 1.00 59.94 113 ASP A C 1
ATOM 872 O O . ASP A 1 113 ? 17.536 -12.621 35.846 1.00 59.94 113 ASP A O 1
ATOM 876 N N . SER A 1 114 ? 19.376 -11.356 36.003 1.00 60.31 114 SER A N 1
ATOM 877 C CA . SER A 1 114 ? 18.817 -10.446 37.011 1.00 60.31 114 SER A CA 1
ATOM 878 C C . SER A 1 114 ? 17.742 -9.487 36.476 1.00 60.31 114 SER A C 1
ATOM 880 O O . SER A 1 114 ? 16.839 -9.132 37.233 1.00 60.31 114 SER A O 1
ATOM 882 N N . ASP A 1 115 ? 17.763 -9.149 35.181 1.00 59.94 115 ASP A N 1
ATOM 883 C CA . ASP A 1 115 ? 16.777 -8.250 34.553 1.00 59.94 115 ASP A CA 1
ATOM 884 C C . ASP A 1 115 ? 15.515 -8.988 34.073 1.00 59.94 115 ASP A C 1
ATOM 886 O O . ASP A 1 115 ? 14.458 -8.382 33.899 1.00 59.94 115 ASP A O 1
ATOM 890 N N . LEU A 1 116 ? 15.588 -10.312 33.897 1.00 60.62 116 LEU A N 1
ATOM 891 C CA . LEU A 1 116 ? 14.462 -11.140 33.442 1.00 60.62 116 LEU A CA 1
ATOM 892 C C . LEU A 1 116 ? 13.523 -11.582 34.578 1.00 60.62 116 LEU A C 1
ATOM 894 O O . LEU A 1 116 ? 12.443 -12.108 34.312 1.00 60.62 116 LEU A O 1
ATOM 898 N N . LEU A 1 117 ? 13.923 -11.378 35.836 1.00 70.00 117 LEU A N 1
ATOM 899 C CA . LEU A 1 117 ? 13.160 -11.765 37.031 1.00 70.00 117 LEU A CA 1
ATOM 900 C C . LEU A 1 117 ? 12.256 -10.649 37.576 1.00 70.00 117 LEU A C 1
ATOM 902 O O . LEU A 1 117 ? 11.515 -10.878 38.535 1.00 70.00 117 LEU A O 1
ATOM 906 N N . PHE A 1 118 ? 12.294 -9.452 36.988 1.00 69.06 118 PHE A N 1
ATOM 907 C CA . PHE A 1 118 ? 11.394 -8.370 37.367 1.00 69.06 118 PHE A CA 1
ATOM 908 C C . PHE A 1 118 ? 10.042 -8.551 36.665 1.00 69.06 118 PHE A C 1
ATOM 910 O O . PHE A 1 118 ? 9.890 -8.183 35.503 1.00 69.06 118 PHE A O 1
ATOM 917 N N . ASP A 1 119 ? 9.064 -9.136 37.364 1.00 75.25 119 ASP A N 1
ATOM 918 C CA . ASP A 1 119 ? 7.668 -9.188 36.914 1.00 75.25 119 ASP A CA 1
ATOM 919 C C . ASP A 1 119 ? 6.947 -7.884 37.317 1.00 75.25 119 ASP A C 1
ATOM 921 O O . ASP A 1 119 ? 6.601 -7.713 38.492 1.00 75.25 119 ASP A O 1
ATOM 925 N N . PRO A 1 120 ? 6.690 -6.954 36.375 1.00 71.50 120 PRO A N 1
ATOM 926 C CA . PRO A 1 120 ? 6.046 -5.673 36.664 1.00 71.50 120 PRO A CA 1
ATOM 927 C C . PRO A 1 120 ? 4.563 -5.806 37.062 1.00 71.50 120 PRO A C 1
ATOM 929 O O . PRO A 1 120 ? 3.919 -4.794 37.338 1.00 71.50 120 PRO A O 1
ATOM 932 N N . PHE A 1 121 ? 4.012 -7.026 37.093 1.00 66.88 121 PHE A N 1
ATOM 933 C CA . PHE A 1 121 ? 2.630 -7.320 37.476 1.00 66.88 121 PHE A CA 1
ATOM 934 C C . PHE A 1 121 ? 2.507 -8.204 38.727 1.00 66.88 121 PHE A C 1
ATOM 936 O O . PHE A 1 121 ? 1.384 -8.572 39.083 1.00 66.88 121 PHE A O 1
ATOM 943 N N . ALA A 1 122 ? 3.612 -8.525 39.414 1.00 69.94 122 ALA A N 1
ATOM 944 C CA . ALA A 1 122 ? 3.581 -9.342 40.633 1.00 69.94 122 ALA A CA 1
ATOM 945 C C . ALA A 1 122 ? 2.685 -8.735 41.733 1.00 69.94 122 ALA A C 1
ATOM 947 O O . ALA A 1 122 ? 1.983 -9.464 42.435 1.00 69.94 122 ALA A O 1
ATOM 948 N N . ASP A 1 123 ? 2.627 -7.402 41.810 1.00 70.62 123 ASP A N 1
ATOM 949 C CA . ASP A 1 123 ? 1.740 -6.647 42.702 1.00 70.62 123 ASP A CA 1
ATOM 950 C C . ASP A 1 123 ? 0.474 -6.177 41.962 1.00 70.62 123 ASP A C 1
ATOM 952 O O . ASP A 1 123 ? 0.159 -4.986 41.886 1.00 70.62 123 ASP A O 1
ATOM 956 N N . GLY A 1 124 ? -0.249 -7.122 41.355 1.00 70.25 124 GLY A N 1
ATOM 957 C CA . GLY A 1 124 ? -1.515 -6.850 40.676 1.00 70.25 124 GLY A CA 1
ATOM 958 C C . GLY A 1 124 ? -2.534 -6.122 41.576 1.00 70.25 124 GLY A C 1
ATOM 959 O O . GLY A 1 124 ? -2.506 -6.264 42.800 1.00 70.25 124 GLY A O 1
ATOM 960 N N . PRO A 1 125 ? -3.464 -5.339 40.998 1.00 67.38 125 PRO A N 1
ATOM 961 C CA . PRO A 1 125 ? -4.410 -4.544 41.772 1.00 67.38 125 PRO A CA 1
ATOM 962 C C . PRO A 1 125 ? -5.292 -5.437 42.650 1.00 67.38 125 PRO A C 1
ATOM 964 O O . PRO A 1 125 ? -6.061 -6.263 42.156 1.00 67.38 125 PRO A O 1
ATOM 967 N N . THR A 1 126 ? -5.202 -5.243 43.966 1.00 60.66 126 THR A N 1
ATOM 968 C CA . THR A 1 126 ? -6.066 -5.894 44.950 1.00 60.66 126 THR A CA 1
ATOM 969 C C . THR A 1 126 ? -7.522 -5.553 44.641 1.00 60.66 126 THR A C 1
ATOM 971 O O . THR A 1 126 ? -7.927 -4.392 44.731 1.00 60.66 126 THR A O 1
ATOM 974 N N . ILE A 1 127 ? -8.326 -6.557 44.284 1.00 63.53 127 ILE A N 1
ATOM 975 C CA . ILE A 1 127 ? -9.778 -6.404 44.184 1.00 63.53 127 ILE A CA 1
ATOM 976 C C . ILE A 1 127 ? -10.283 -6.152 45.606 1.00 63.53 127 ILE A C 1
ATOM 978 O O . ILE A 1 127 ? -10.416 -7.078 46.403 1.00 63.53 127 ILE A O 1
ATOM 982 N N . LEU A 1 128 ? -10.523 -4.886 45.946 1.00 53.25 128 LEU A N 1
ATOM 983 C CA . LEU A 1 128 ? -11.319 -4.538 47.113 1.00 53.25 128 LEU A CA 1
ATOM 984 C C . LEU A 1 128 ? -12.746 -4.981 46.806 1.00 53.25 128 LEU A C 1
ATOM 986 O O . LEU A 1 128 ? -13.481 -4.306 46.084 1.00 53.25 128 LEU A O 1
ATOM 990 N N . GLU A 1 129 ? -13.086 -6.165 47.310 1.00 51.66 129 GLU A N 1
ATOM 991 C CA . GLU A 1 129 ? -14.437 -6.700 47.317 1.00 51.66 129 GLU A CA 1
ATOM 992 C C . GLU A 1 129 ? -15.350 -5.608 47.880 1.00 51.66 129 GLU A C 1
ATOM 994 O O . GLU A 1 129 ? -15.210 -5.153 49.019 1.00 51.66 129 GLU A O 1
ATOM 999 N N . SER A 1 130 ? -16.190 -5.071 47.000 1.00 47.44 130 SER A N 1
ATOM 1000 C CA . SER A 1 130 ? -17.060 -3.946 47.298 1.00 47.44 130 SER A CA 1
ATOM 1001 C C . SER A 1 130 ? -17.941 -4.335 48.476 1.00 47.44 130 SER A C 1
ATOM 1003 O O . SER A 1 130 ? -18.481 -5.439 48.517 1.00 47.44 130 SER A O 1
ATOM 1005 N N . ALA A 1 131 ? -18.066 -3.434 49.444 1.00 48.53 131 ALA A N 1
ATOM 1006 C CA . ALA A 1 131 ? -18.851 -3.597 50.658 1.00 48.53 131 ALA A CA 1
ATOM 1007 C C . ALA A 1 131 ? -20.373 -3.674 50.381 1.00 48.53 131 ALA A C 1
ATOM 1009 O O . ALA A 1 131 ? -21.144 -2.856 50.872 1.00 48.53 131 ALA A O 1
ATOM 1010 N N . GLU A 1 132 ? -20.828 -4.655 49.600 1.00 47.53 132 GLU A N 1
ATOM 1011 C CA . GLU A 1 132 ? -22.243 -4.883 49.276 1.00 47.53 132 GLU A CA 1
ATOM 1012 C C . GLU A 1 132 ? -22.925 -5.898 50.210 1.00 47.53 132 GLU A C 1
ATOM 1014 O O . GLU A 1 132 ? -24.126 -6.130 50.102 1.00 47.53 132 GLU A O 1
ATOM 1019 N N . SER A 1 133 ? -22.218 -6.447 51.207 1.00 48.00 133 SER A N 1
ATOM 1020 C CA . SER A 1 133 ? -22.811 -7.354 52.208 1.00 48.00 133 SER A CA 1
ATOM 1021 C C . SER A 1 133 ? -23.229 -6.675 53.529 1.00 48.00 133 SER A C 1
ATOM 1023 O O . SER A 1 133 ? -23.593 -7.364 54.483 1.00 48.00 133 SER A O 1
ATOM 1025 N N . GLU A 1 134 ? -23.225 -5.342 53.618 1.00 42.47 134 GLU A N 1
ATOM 1026 C CA . GLU A 1 134 ? -23.574 -4.597 54.850 1.00 42.47 134 GLU A CA 1
ATOM 1027 C C . GLU A 1 134 ? -24.949 -3.890 54.794 1.00 42.47 134 GLU A C 1
ATOM 1029 O O . GLU A 1 134 ? -25.294 -3.126 55.690 1.00 42.47 134 GLU A O 1
ATOM 1034 N N . ILE A 1 135 ? -25.794 -4.167 53.788 1.00 43.03 135 ILE A N 1
ATOM 1035 C CA . ILE A 1 135 ? -27.150 -3.571 53.694 1.00 43.03 135 ILE A CA 1
ATOM 1036 C C . ILE A 1 135 ? -28.262 -4.562 54.109 1.00 43.03 135 ILE A C 1
ATOM 1038 O O . ILE A 1 135 ? -29.387 -4.164 54.403 1.00 43.03 135 ILE A O 1
ATOM 1042 N N . ALA A 1 136 ? -27.964 -5.856 54.270 1.00 41.38 136 ALA A N 1
ATOM 1043 C CA . ALA A 1 136 ? -28.979 -6.883 54.550 1.00 41.38 136 ALA A CA 1
ATOM 1044 C C . ALA A 1 136 ? -29.481 -6.955 56.014 1.00 41.38 136 ALA A C 1
ATOM 1046 O O . ALA A 1 136 ? -30.218 -7.876 56.368 1.00 41.38 136 ALA A O 1
ATOM 1047 N N . LYS A 1 137 ? -29.111 -6.013 56.893 1.00 45.69 137 LYS A N 1
ATOM 1048 C CA . LYS A 1 137 ? -29.553 -6.005 58.302 1.00 45.69 137 LYS A CA 1
ATOM 1049 C C . LYS A 1 137 ? -29.929 -4.613 58.797 1.00 45.69 137 LYS A C 1
ATOM 1051 O O . LYS A 1 137 ? -29.387 -4.127 59.787 1.00 45.69 137 LYS A O 1
ATOM 1056 N N . ARG A 1 138 ? -30.915 -3.969 58.169 1.00 34.94 138 ARG A N 1
ATOM 1057 C CA . ARG A 1 138 ? -31.619 -2.870 58.840 1.00 34.94 138 ARG A CA 1
ATOM 1058 C C . ARG A 1 138 ? -33.071 -2.738 58.397 1.00 34.94 138 ARG A C 1
ATOM 1060 O O . ARG A 1 138 ? -33.356 -2.300 57.295 1.00 34.94 138 ARG A O 1
ATOM 1067 N N . GLY A 1 139 ? -33.963 -3.053 59.334 1.00 33.44 139 GLY A N 1
ATOM 1068 C CA . GLY A 1 139 ? -35.274 -2.419 59.444 1.00 33.44 139 GLY A CA 1
ATOM 1069 C C . GLY A 1 139 ? -36.374 -3.003 58.570 1.00 33.44 139 GLY A C 1
ATOM 1070 O O . GLY A 1 139 ? -36.702 -2.457 57.525 1.00 33.44 139 GLY A O 1
ATOM 1071 N N . ALA A 1 140 ? -37.033 -4.039 59.085 1.00 41.22 140 ALA A N 1
ATOM 1072 C CA . ALA A 1 140 ? -38.425 -4.290 58.757 1.00 41.22 140 ALA A CA 1
ATOM 1073 C C . ALA A 1 140 ? -39.258 -3.046 59.123 1.00 41.22 140 ALA A C 1
ATOM 1075 O O . ALA A 1 140 ? -39.352 -2.682 60.294 1.00 41.22 140 ALA A O 1
ATOM 1076 N N . SER A 1 141 ? -39.864 -2.411 58.123 1.00 34.34 141 SER A N 1
ATOM 1077 C CA . SER A 1 141 ? -41.029 -1.551 58.304 1.00 34.34 141 SER A CA 1
ATOM 1078 C C . SER A 1 141 ? -41.975 -1.812 57.146 1.00 34.34 141 SER A C 1
ATOM 1080 O O . SER A 1 141 ? -41.763 -1.363 56.024 1.00 34.34 141 SER A O 1
ATOM 1082 N N . VAL A 1 142 ? -42.997 -2.598 57.452 1.00 37.44 142 VAL A N 1
ATOM 1083 C CA . VAL A 1 142 ? -44.132 -2.896 56.590 1.00 37.44 142 VAL A CA 1
ATOM 1084 C C . VAL A 1 142 ? -44.956 -1.619 56.429 1.00 37.44 142 VAL A C 1
ATOM 1086 O O . VAL A 1 142 ? -45.413 -1.057 57.423 1.00 37.44 142 VAL A O 1
ATOM 1089 N N . MET A 1 143 ? -45.158 -1.173 55.193 1.00 35.06 143 MET A N 1
ATOM 1090 C CA . MET A 1 143 ? -46.311 -0.360 54.818 1.00 35.06 143 MET A CA 1
ATOM 1091 C C . MET A 1 143 ? -46.893 -0.947 53.537 1.00 35.06 143 MET A C 1
ATOM 1093 O O . MET A 1 143 ? -46.293 -0.858 52.469 1.00 35.06 143 MET A O 1
ATOM 1097 N N . ASP A 1 144 ? -48.046 -1.588 53.714 1.00 37.22 144 ASP A N 1
ATOM 1098 C CA . ASP A 1 144 ? -48.995 -1.952 52.669 1.00 37.22 144 ASP A CA 1
ATOM 1099 C C . ASP A 1 144 ? -49.426 -0.684 51.930 1.00 37.22 144 ASP A C 1
ATOM 1101 O O . ASP A 1 144 ? -49.999 0.227 52.536 1.00 37.22 144 ASP A O 1
ATOM 1105 N N . VAL A 1 145 ? -49.175 -0.634 50.625 1.00 36.59 145 VAL A N 1
ATOM 1106 C CA . VAL A 1 145 ? -49.922 0.230 49.713 1.00 36.59 145 VAL A CA 1
ATOM 1107 C C . VAL A 1 145 ? -50.276 -0.613 48.501 1.00 36.59 145 VAL A C 1
ATOM 1109 O O . VAL A 1 145 ? -49.432 -0.939 47.670 1.00 36.59 145 VAL A O 1
ATOM 1112 N N . ASP A 1 146 ? -51.549 -0.977 48.473 1.00 39.38 146 ASP A N 1
ATOM 1113 C CA . ASP A 1 146 ? -52.235 -1.677 47.403 1.00 39.38 146 ASP A CA 1
ATOM 1114 C C . ASP A 1 146 ? -52.320 -0.752 46.176 1.00 39.38 146 ASP A C 1
ATOM 1116 O O . ASP A 1 146 ? -52.900 0.335 46.246 1.00 39.38 146 ASP A O 1
ATOM 1120 N N . PHE A 1 147 ? -51.702 -1.155 45.066 1.00 36.34 147 PHE A N 1
ATOM 1121 C CA . PHE A 1 147 ? -51.936 -0.574 43.746 1.00 36.34 147 PHE A CA 1
ATOM 1122 C C . PHE A 1 147 ? -51.964 -1.714 42.726 1.00 36.34 147 PHE A C 1
ATOM 1124 O O . PHE A 1 147 ? -50.935 -2.229 42.285 1.00 36.34 147 PHE A O 1
ATOM 1131 N N . ASP A 1 148 ? -53.190 -2.106 42.397 1.00 43.56 148 ASP A N 1
ATOM 1132 C CA . ASP A 1 148 ? -53.570 -2.960 41.280 1.00 43.56 148 ASP A CA 1
ATOM 1133 C C . ASP A 1 148 ? -53.124 -2.311 39.956 1.00 43.56 148 ASP A C 1
ATOM 1135 O O . ASP A 1 148 ? -53.861 -1.555 39.327 1.00 43.56 148 ASP A O 1
ATOM 1139 N N . GLU A 1 149 ? -51.899 -2.591 39.514 1.00 40.12 149 GLU A N 1
ATOM 1140 C CA . GLU A 1 149 ? -51.538 -2.489 38.101 1.00 40.12 149 GLU A CA 1
ATOM 1141 C C . GLU A 1 149 ? -50.379 -3.444 37.808 1.00 40.12 149 GLU A C 1
ATOM 1143 O O . GLU A 1 149 ? -49.232 -3.217 38.189 1.00 40.12 149 GLU A O 1
ATOM 1148 N N . ALA A 1 150 ? -50.686 -4.565 37.153 1.00 44.09 150 ALA A N 1
ATOM 1149 C CA . ALA A 1 150 ? -49.676 -5.516 36.717 1.00 44.09 150 ALA A CA 1
ATOM 1150 C C . ALA A 1 150 ? -48.679 -4.809 35.781 1.00 44.09 150 ALA A C 1
ATOM 1152 O O . ALA A 1 150 ? -49.079 -4.396 34.685 1.00 44.09 150 ALA A O 1
ATOM 1153 N N . PRO A 1 151 ? -47.379 -4.705 36.122 1.00 42.16 151 PRO A N 1
ATOM 1154 C CA . PRO A 1 151 ? -46.409 -4.282 35.139 1.00 42.16 151 PRO A CA 1
ATOM 1155 C C . PRO A 1 151 ? -46.311 -5.420 34.128 1.00 42.16 151 PRO A C 1
ATOM 1157 O O . PRO A 1 151 ? -45.828 -6.515 34.427 1.00 42.16 151 PRO A O 1
ATOM 1160 N N . GLN A 1 152 ? -46.796 -5.175 32.913 1.00 46.59 152 GLN A N 1
ATOM 1161 C CA . GLN A 1 152 ? -46.444 -6.014 31.783 1.00 46.59 152 GLN A CA 1
ATOM 1162 C C . GLN A 1 152 ? -44.932 -5.905 31.602 1.00 46.59 152 GLN A C 1
ATOM 1164 O O . GLN A 1 152 ? -44.423 -4.955 31.007 1.00 46.59 152 GLN A O 1
ATOM 1169 N N . VAL A 1 153 ? -44.209 -6.878 32.156 1.00 51.06 153 VAL A N 1
ATOM 1170 C CA . VAL A 1 153 ? -42.799 -7.104 31.863 1.00 51.06 153 VAL A CA 1
ATOM 1171 C C . VAL A 1 153 ? -42.748 -7.459 30.386 1.00 51.06 153 VAL A C 1
ATOM 1173 O O . VAL A 1 153 ? -42.970 -8.603 29.984 1.00 51.06 153 VAL A O 1
ATOM 1176 N N . SER A 1 154 ? -42.536 -6.434 29.567 1.00 48.75 154 SER A N 1
ATOM 1177 C CA . SER A 1 154 ? -42.224 -6.583 28.159 1.00 48.75 154 SER A CA 1
ATOM 1178 C C . SER A 1 154 ? -41.058 -7.560 28.090 1.00 48.75 154 SER A C 1
ATOM 1180 O O . SER A 1 154 ? -39.983 -7.292 28.630 1.00 48.75 154 SER A O 1
ATOM 1182 N N . LYS A 1 155 ? -41.303 -8.749 27.529 1.00 51.25 155 LYS A N 1
ATOM 1183 C CA . LYS A 1 155 ? -40.264 -9.749 27.299 1.00 51.25 155 LYS A CA 1
ATOM 1184 C C . LYS A 1 155 ? -39.213 -9.079 26.428 1.00 51.25 155 LYS A C 1
ATOM 1186 O O . LYS A 1 155 ? -39.413 -8.925 25.225 1.00 51.25 155 LYS A O 1
ATOM 1191 N N . MET A 1 156 ? -38.113 -8.672 27.056 1.00 45.97 156 MET A N 1
ATOM 1192 C CA . MET A 1 156 ? -36.878 -8.335 26.369 1.00 45.97 156 MET A CA 1
ATOM 1193 C C . MET A 1 156 ? -36.639 -9.469 25.364 1.00 45.97 156 MET A C 1
ATOM 1195 O O . MET A 1 156 ? -36.648 -10.635 25.785 1.00 45.97 156 MET A O 1
ATOM 1199 N N . PRO A 1 157 ? -36.502 -9.203 24.054 1.00 47.75 157 PRO A N 1
ATOM 1200 C CA . PRO A 1 157 ? -36.051 -10.242 23.152 1.00 47.75 157 PRO A CA 1
ATOM 1201 C C . PRO A 1 157 ? -34.706 -10.695 23.704 1.00 47.75 157 PRO A C 1
ATOM 1203 O O . PRO A 1 157 ? -33.773 -9.902 23.792 1.00 47.75 157 PRO A O 1
ATOM 1206 N N . GLN A 1 158 ? -34.637 -11.944 24.161 1.00 50.09 158 GLN A N 1
ATOM 1207 C CA . GLN A 1 158 ? -33.374 -12.573 24.494 1.00 50.09 158 GLN A CA 1
ATOM 1208 C C . GLN A 1 158 ? -32.546 -12.526 23.218 1.00 50.09 158 GLN A C 1
ATOM 1210 O O . GLN A 1 158 ? -32.763 -13.305 22.290 1.00 50.09 158 GLN A O 1
ATOM 1215 N N . HIS A 1 159 ? -31.653 -11.547 23.134 1.00 47.47 159 HIS A N 1
ATOM 1216 C CA . HIS A 1 159 ? -30.644 -11.504 22.103 1.00 47.47 159 HIS A CA 1
ATOM 1217 C C . HIS A 1 159 ? -29.801 -12.759 22.338 1.00 47.47 159 HIS A C 1
ATOM 1219 O O . HIS A 1 159 ? -28.995 -12.815 23.266 1.00 47.47 159 HIS A O 1
ATOM 1225 N N . MET A 1 160 ? -30.064 -13.808 21.555 1.00 50.12 160 MET A N 1
ATOM 1226 C CA . MET A 1 160 ? -29.155 -14.935 21.390 1.00 50.12 160 MET A CA 1
ATOM 1227 C C . MET A 1 160 ? -27.814 -14.350 20.961 1.00 50.12 160 MET A C 1
ATOM 1229 O O . MET A 1 160 ? -27.620 -13.953 19.817 1.00 50.12 160 MET A O 1
ATOM 1233 N N . GLY A 1 161 ? -26.925 -14.199 21.926 1.00 55.81 161 GLY A N 1
ATOM 1234 C CA . GLY A 1 161 ? -25.665 -13.507 21.729 1.00 55.81 161 GLY A CA 1
ATOM 1235 C C . GLY A 1 161 ? -24.838 -13.468 22.998 1.00 55.81 161 GLY A C 1
ATOM 1236 O O . GLY A 1 161 ? -24.033 -12.558 23.165 1.00 55.81 161 GLY A O 1
ATOM 1237 N N . ALA A 1 162 ? -25.005 -14.452 23.884 1.00 50.53 162 ALA A N 1
ATOM 1238 C CA . ALA A 1 162 ? -23.938 -14.804 24.803 1.00 50.53 162 ALA A CA 1
ATOM 1239 C C . ALA A 1 162 ? -22.809 -15.408 23.955 1.00 50.53 162 ALA A C 1
ATOM 1241 O O . ALA A 1 162 ? -22.668 -16.623 23.873 1.00 50.53 162 ALA A O 1
ATOM 1242 N N . ASN A 1 163 ? -22.050 -14.561 23.249 1.00 62.53 163 ASN A N 1
ATOM 1243 C CA . ASN A 1 163 ? -20.746 -14.963 22.750 1.00 62.53 163 ASN A CA 1
ATOM 1244 C C . ASN A 1 163 ? -19.934 -15.229 24.014 1.00 62.53 163 ASN A C 1
ATOM 1246 O O . ASN A 1 163 ? -19.500 -14.288 24.681 1.00 62.53 163 ASN A O 1
ATOM 1250 N N . SER A 1 164 ? -19.818 -16.502 24.383 1.00 75.94 164 SER A N 1
ATOM 1251 C CA . SER A 1 164 ? -18.905 -16.931 25.431 1.00 75.94 164 SER A CA 1
ATOM 1252 C C . SER A 1 164 ? -17.550 -16.266 25.176 1.00 75.94 164 SER A C 1
ATOM 1254 O O . SER A 1 164 ? -17.150 -16.116 24.019 1.00 75.94 164 SER A O 1
ATOM 1256 N N . LEU A 1 165 ? -16.820 -15.864 26.221 1.00 72.81 165 LEU A N 1
ATOM 1257 C CA . LEU A 1 165 ? -15.449 -15.366 26.046 1.00 72.81 165 LEU A CA 1
ATOM 1258 C C . LEU A 1 165 ? -14.627 -16.336 25.180 1.00 72.81 165 LEU A C 1
ATOM 1260 O O . LEU A 1 165 ? -13.863 -15.899 24.326 1.00 72.81 165 LEU A O 1
ATOM 1264 N N . GLN A 1 166 ? -14.879 -17.643 25.306 1.00 75.31 166 GLN A N 1
ATOM 1265 C CA . GLN A 1 166 ? -14.280 -18.674 24.459 1.00 75.31 166 GLN A CA 1
ATOM 1266 C C . GLN A 1 166 ? -14.636 -18.521 22.971 1.00 75.31 166 GLN A C 1
ATOM 1268 O O . GLN A 1 166 ? -13.746 -18.657 22.140 1.00 75.31 166 GLN A O 1
ATOM 1273 N N . ASP A 1 167 ? -15.875 -18.165 22.617 1.00 74.56 167 ASP A N 1
ATOM 1274 C CA . ASP A 1 167 ? -16.266 -17.888 21.224 1.00 74.56 167 ASP A CA 1
ATOM 1275 C C . ASP A 1 167 ? -15.587 -16.628 20.680 1.00 74.56 167 ASP A C 1
ATOM 1277 O O . ASP A 1 167 ? -15.238 -16.565 19.501 1.00 74.56 167 ASP A O 1
ATOM 1281 N N . ILE A 1 168 ? -15.379 -15.612 21.523 1.00 77.50 168 ILE A N 1
ATOM 1282 C CA . ILE A 1 168 ? -14.656 -14.394 21.137 1.00 77.50 168 ILE A CA 1
ATOM 1283 C C . ILE A 1 168 ? -13.189 -14.728 20.850 1.00 77.50 168 ILE A C 1
ATOM 1285 O O . ILE A 1 168 ? -12.665 -14.310 19.813 1.00 77.50 168 ILE A O 1
ATOM 1289 N N . TYR A 1 169 ? -12.544 -15.513 21.718 1.00 76.75 169 TYR A N 1
ATOM 1290 C CA . TYR A 1 169 ? -11.167 -15.969 21.518 1.00 76.75 169 TYR A CA 1
ATOM 1291 C C . TYR A 1 169 ? -11.035 -16.910 20.316 1.00 76.75 169 TYR A C 1
ATOM 1293 O O . TYR A 1 169 ? -10.123 -16.725 19.513 1.00 76.75 169 TYR A O 1
ATOM 1301 N N . ALA A 1 170 ? -11.971 -17.842 20.118 1.00 75.69 170 ALA A N 1
ATOM 1302 C CA . ALA A 1 170 ? -11.999 -18.722 18.952 1.00 75.69 170 ALA A CA 1
ATOM 1303 C C . ALA A 1 170 ? -12.171 -17.921 17.651 1.00 75.69 170 ALA A C 1
ATOM 1305 O O . ALA A 1 170 ? -11.399 -18.093 16.713 1.00 75.69 170 ALA A O 1
ATOM 1306 N N . ARG A 1 171 ? -13.098 -16.952 17.605 1.00 77.94 171 ARG A N 1
ATOM 1307 C CA . ARG A 1 171 ? -13.258 -16.046 16.450 1.00 77.94 171 ARG A CA 1
ATOM 1308 C C . ARG A 1 171 ? -12.061 -15.124 16.239 1.00 77.94 171 ARG A C 1
ATOM 1310 O O . ARG A 1 171 ? -11.828 -14.686 15.115 1.00 77.94 171 ARG A O 1
ATOM 1317 N N . ALA A 1 172 ? -11.337 -14.752 17.292 1.00 78.31 172 ALA A N 1
ATOM 1318 C CA . ALA A 1 172 ? -10.090 -14.002 17.162 1.00 78.31 172 ALA A CA 1
ATOM 1319 C C . ALA A 1 172 ? -8.963 -14.882 16.594 1.00 78.31 172 ALA A C 1
ATOM 1321 O O . ALA A 1 172 ? -8.203 -14.405 15.756 1.00 78.31 172 ALA A O 1
ATOM 1322 N N . GLY A 1 173 ? -8.900 -16.155 16.999 1.00 80.56 173 GLY A N 1
ATOM 1323 C CA . GLY A 1 173 ? -8.014 -17.172 16.429 1.00 80.56 173 GLY A CA 1
ATOM 1324 C C . GLY A 1 173 ? -8.265 -17.383 14.940 1.00 80.56 173 GLY A C 1
ATOM 1325 O O . GLY A 1 173 ? -7.386 -17.095 14.135 1.00 80.56 173 GLY A O 1
ATOM 1326 N N . MET A 1 174 ? -9.506 -17.725 14.585 1.00 79.12 174 MET A N 1
ATOM 1327 C CA . MET A 1 174 ? -9.928 -17.944 13.196 1.00 79.12 174 MET A CA 1
ATOM 1328 C C . MET A 1 174 ? -9.684 -16.713 12.313 1.00 79.12 174 MET A C 1
ATOM 1330 O O . MET A 1 174 ? -9.208 -16.836 11.194 1.00 79.12 174 MET A O 1
ATOM 1334 N N . ARG A 1 175 ? -9.942 -15.491 12.810 1.00 82.31 175 ARG A N 1
ATOM 1335 C CA . ARG A 1 175 ? -9.633 -14.266 12.046 1.00 82.31 175 ARG A CA 1
ATOM 1336 C C . ARG A 1 175 ? -8.143 -14.102 11.775 1.00 82.31 175 ARG A C 1
ATOM 1338 O O . ARG A 1 175 ? -7.785 -13.625 10.706 1.00 82.31 175 ARG A O 1
ATOM 1345 N N . ARG A 1 176 ? -7.283 -14.449 12.733 1.00 86.00 176 ARG A N 1
ATOM 1346 C CA . ARG A 1 176 ? -5.830 -14.353 12.560 1.00 86.00 176 ARG A CA 1
ATOM 1347 C C . ARG A 1 176 ? -5.338 -15.371 11.539 1.00 86.00 176 ARG A C 1
ATOM 1349 O O . ARG A 1 176 ? -4.556 -15.004 10.674 1.00 86.00 176 ARG A O 1
ATOM 1356 N N . GLU A 1 177 ? -5.819 -16.606 11.630 1.00 87.81 177 GLU A N 1
ATOM 1357 C CA . GLU A 1 177 ? -5.487 -17.683 10.691 1.00 87.81 177 GLU A CA 1
ATOM 1358 C C . GLU A 1 177 ? -5.921 -17.321 9.270 1.00 87.81 177 GLU A C 1
ATOM 1360 O O . GLU A 1 177 ? -5.092 -17.335 8.365 1.00 87.81 177 GLU A O 1
ATOM 1365 N N . ASN A 1 178 ? -7.157 -16.843 9.097 1.00 89.12 178 ASN A N 1
ATOM 1366 C CA . ASN A 1 178 ? -7.652 -16.393 7.796 1.00 89.12 178 ASN A CA 1
ATOM 1367 C C . ASN A 1 178 ? -6.834 -15.217 7.232 1.00 89.12 178 ASN A C 1
ATOM 1369 O O . ASN A 1 178 ? -6.581 -15.163 6.034 1.00 89.12 178 ASN A O 1
ATOM 1373 N N . VAL A 1 179 ? -6.401 -14.272 8.078 1.00 91.81 179 VAL A N 1
ATOM 1374 C CA . VAL A 1 179 ? -5.544 -13.152 7.646 1.00 91.81 179 VAL A CA 1
ATOM 1375 C C . VAL A 1 179 ? -4.180 -13.645 7.173 1.00 91.81 179 VAL A C 1
ATOM 1377 O O . VAL A 1 179 ? -3.700 -13.178 6.142 1.00 91.81 179 VAL A O 1
ATOM 1380 N N . VAL A 1 180 ? -3.557 -14.570 7.907 1.00 93.06 180 VAL A N 1
ATOM 1381 C CA . VAL A 1 180 ? -2.258 -15.143 7.528 1.00 93.06 180 VAL A CA 1
ATOM 1382 C C . VAL A 1 180 ? -2.390 -15.929 6.225 1.00 93.06 180 VAL A C 1
ATOM 1384 O O . VAL A 1 180 ? -1.620 -15.687 5.302 1.00 93.06 180 VAL A O 1
ATOM 1387 N N . GLU A 1 181 ? -3.412 -16.774 6.099 1.00 93.75 181 GLU A N 1
ATOM 1388 C CA . GLU A 1 181 ? -3.656 -17.553 4.883 1.00 93.75 181 GLU A CA 1
ATOM 1389 C C . GLU A 1 181 ? -3.929 -16.652 3.667 1.00 93.75 181 GLU A C 1
ATOM 1391 O O . GLU A 1 181 ? -3.355 -16.848 2.593 1.00 93.75 181 GLU A O 1
ATOM 1396 N N . ALA A 1 182 ? -4.769 -15.623 3.822 1.00 92.50 182 ALA A N 1
ATOM 1397 C CA . ALA A 1 182 ? -5.018 -14.652 2.760 1.00 92.50 182 ALA A CA 1
ATOM 1398 C C . ALA A 1 182 ? -3.746 -13.885 2.374 1.00 92.50 182 ALA A C 1
ATOM 1400 O O . ALA A 1 182 ? -3.529 -13.602 1.196 1.00 92.50 182 ALA A O 1
ATOM 1401 N N . MET A 1 183 ? -2.898 -13.552 3.351 1.00 94.00 183 MET A N 1
ATOM 1402 C CA . MET A 1 183 ? -1.628 -12.870 3.115 1.00 94.00 183 MET A CA 1
ATOM 1403 C C . MET A 1 183 ? -0.651 -13.747 2.333 1.00 94.00 183 MET A C 1
ATOM 1405 O O . MET A 1 183 ? -0.046 -13.257 1.383 1.00 94.00 183 MET A O 1
ATOM 1409 N N . GLU A 1 184 ? -0.526 -15.027 2.685 1.00 94.94 184 GLU A N 1
ATOM 1410 C CA . GLU A 1 184 ? 0.324 -15.985 1.969 1.00 94.94 184 GLU A CA 1
ATOM 1411 C C . GLU A 1 184 ? -0.132 -16.159 0.516 1.00 94.94 184 GLU A C 1
ATOM 1413 O O . GLU A 1 184 ? 0.666 -15.984 -0.406 1.00 94.94 184 GLU A O 1
ATOM 1418 N N . ARG A 1 185 ? -1.435 -16.384 0.291 1.00 94.31 185 ARG A N 1
ATOM 1419 C CA . ARG A 1 185 ? -2.013 -16.515 -1.059 1.00 94.31 185 ARG A CA 1
ATOM 1420 C C . ARG A 1 185 ? -1.844 -15.243 -1.892 1.00 94.31 185 ARG A C 1
ATOM 1422 O O . ARG A 1 185 ? -1.565 -15.310 -3.090 1.00 94.31 185 ARG A O 1
ATOM 1429 N N . ALA A 1 186 ? -2.017 -14.073 -1.277 1.00 94.75 186 ALA A N 1
ATOM 1430 C CA . ALA A 1 186 ? -1.832 -12.793 -1.952 1.00 94.75 186 ALA A CA 1
ATOM 1431 C C . ALA A 1 186 ? -0.361 -12.528 -2.294 1.00 94.75 186 ALA A C 1
ATOM 1433 O O . ALA A 1 186 ? -0.072 -12.010 -3.373 1.00 94.75 186 ALA A O 1
ATOM 1434 N N . LEU A 1 187 ? 0.565 -12.904 -1.407 1.00 94.81 187 LEU A N 1
ATOM 1435 C CA . LEU A 1 187 ? 1.999 -12.796 -1.651 1.00 94.81 187 LEU A CA 1
ATOM 1436 C C . LEU A 1 187 ? 2.433 -13.703 -2.802 1.00 94.81 187 LEU A C 1
ATOM 1438 O O . LEU A 1 187 ? 3.142 -13.243 -3.689 1.00 94.81 187 LEU A O 1
ATOM 1442 N N . GLU A 1 188 ? 1.980 -14.955 -2.825 1.00 95.19 188 GLU A N 1
ATOM 1443 C CA . GLU A 1 188 ? 2.306 -15.899 -3.897 1.00 95.19 188 GLU A CA 1
ATOM 1444 C C . GLU A 1 188 ? 1.832 -15.379 -5.262 1.00 95.19 188 GLU A C 1
ATOM 1446 O O . GLU A 1 188 ? 2.600 -15.344 -6.222 1.00 95.19 188 GLU A O 1
ATOM 1451 N N . LYS A 1 189 ? 0.603 -14.856 -5.339 1.00 92.38 189 LYS A N 1
ATOM 1452 C CA . LYS A 1 189 ? 0.092 -14.206 -6.557 1.00 92.38 189 LYS A CA 1
ATOM 1453 C C . LYS A 1 189 ? 0.897 -12.977 -6.958 1.00 92.38 189 LYS A C 1
ATOM 1455 O O . LYS A 1 189 ? 1.207 -12.812 -8.132 1.00 92.38 189 LYS A O 1
ATOM 1460 N N . PHE A 1 190 ? 1.252 -12.136 -5.993 1.00 94.69 190 PHE A N 1
ATOM 1461 C CA . PHE A 1 190 ? 2.062 -10.951 -6.246 1.00 94.69 190 PHE A CA 1
ATOM 1462 C C . PHE A 1 190 ? 3.462 -11.308 -6.772 1.00 94.69 190 PHE A C 1
ATOM 1464 O O . PHE A 1 190 ? 3.978 -10.635 -7.660 1.00 94.69 190 PHE A O 1
ATOM 1471 N N . LEU A 1 191 ? 4.074 -12.377 -6.256 1.00 92.38 191 LEU A N 1
ATOM 1472 C CA . LEU A 1 191 ? 5.360 -12.872 -6.747 1.00 92.38 191 LEU A CA 1
ATOM 1473 C C . LEU A 1 191 ? 5.250 -13.470 -8.154 1.00 92.38 191 LEU A C 1
ATOM 1475 O O . LEU A 1 191 ? 6.156 -13.262 -8.954 1.00 92.38 191 LEU A O 1
ATOM 1479 N N . ASN A 1 192 ? 4.141 -14.134 -8.482 1.00 92.06 192 ASN A N 1
ATOM 1480 C CA . ASN A 1 192 ? 3.892 -14.622 -9.842 1.00 92.06 192 ASN A CA 1
ATOM 1481 C C . ASN A 1 192 ? 3.772 -13.469 -10.853 1.00 92.06 192 ASN A C 1
ATOM 1483 O O . ASN A 1 192 ? 4.299 -13.567 -11.954 1.00 92.06 192 ASN A O 1
ATOM 1487 N N . GLU A 1 193 ? 3.169 -12.337 -10.476 1.00 88.12 193 GLU A N 1
ATOM 1488 C CA . GLU A 1 193 ? 3.157 -11.126 -11.321 1.00 88.12 193 GLU A CA 1
ATOM 1489 C C . GLU A 1 193 ? 4.548 -10.485 -11.497 1.00 88.12 193 GLU A C 1
ATOM 1491 O O . GLU A 1 193 ? 4.762 -9.676 -12.403 1.00 88.12 193 GLU A O 1
ATOM 1496 N N . LEU A 1 194 ? 5.499 -10.818 -10.621 1.00 86.81 194 LEU A N 1
ATOM 1497 C CA . LEU A 1 194 ? 6.896 -10.400 -10.713 1.00 86.81 194 LEU A CA 1
ATOM 1498 C C . LEU A 1 194 ? 7.773 -11.408 -11.468 1.00 86.81 194 LEU A C 1
ATOM 1500 O O . LEU A 1 194 ? 8.973 -11.155 -11.609 1.00 86.81 194 LEU A O 1
ATOM 1504 N N . ASP A 1 195 ? 7.214 -12.522 -11.954 1.00 87.19 195 ASP A N 1
ATOM 1505 C CA . ASP A 1 195 ? 7.962 -13.502 -12.738 1.00 87.19 195 ASP A CA 1
ATOM 1506 C C . ASP A 1 195 ? 8.521 -12.826 -14.007 1.00 87.19 195 ASP A C 1
ATOM 1508 O O . ASP A 1 195 ? 7.767 -12.228 -14.788 1.00 87.19 195 ASP A O 1
ATOM 1512 N N . PRO A 1 196 ? 9.845 -12.904 -14.252 1.00 81.81 196 PRO A N 1
ATOM 1513 C CA . PRO A 1 196 ? 10.449 -12.424 -15.486 1.00 81.81 196 PRO A CA 1
ATOM 1514 C C . PRO A 1 196 ? 9.754 -12.922 -16.759 1.00 81.81 196 PRO A C 1
ATOM 1516 O O . PRO A 1 196 ? 9.779 -12.204 -17.756 1.00 81.81 196 PRO A O 1
ATOM 1519 N N . ALA A 1 197 ? 9.153 -14.117 -16.743 1.00 82.75 197 ALA A N 1
ATOM 1520 C CA . ALA A 1 197 ? 8.436 -14.676 -17.887 1.00 82.75 197 ALA A CA 1
ATOM 1521 C C . ALA A 1 197 ? 7.142 -13.908 -18.217 1.00 82.75 197 ALA A C 1
ATOM 1523 O O . ALA A 1 197 ? 6.892 -13.625 -19.389 1.00 82.75 197 ALA A O 1
ATOM 1524 N N . GLU A 1 198 ? 6.365 -13.520 -17.202 1.00 83.81 198 GLU A N 1
ATOM 1525 C CA . GLU A 1 198 ? 5.154 -12.695 -17.355 1.00 83.81 198 GLU A CA 1
ATOM 1526 C C . GLU A 1 198 ? 5.527 -11.277 -17.815 1.00 83.81 198 GLU A C 1
ATOM 1528 O O . GLU A 1 198 ? 5.000 -10.753 -18.797 1.00 83.81 198 GLU A O 1
ATOM 1533 N N . LEU A 1 199 ? 6.544 -10.685 -17.181 1.00 83.25 199 LEU A N 1
ATOM 1534 C CA . LEU A 1 199 ? 7.039 -9.344 -17.513 1.00 83.25 199 LEU A CA 1
ATOM 1535 C C . LEU A 1 199 ? 7.652 -9.259 -18.919 1.00 83.25 199 LEU A C 1
ATOM 1537 O O . LEU A 1 199 ? 7.662 -8.190 -19.533 1.00 83.25 199 LEU A O 1
ATOM 1541 N N . GLN A 1 200 ? 8.189 -10.364 -19.440 1.00 82.19 200 GLN A N 1
ATOM 1542 C CA . GLN A 1 200 ? 8.793 -10.397 -20.767 1.00 82.19 200 GLN A CA 1
ATOM 1543 C C . GLN A 1 200 ? 7.767 -10.112 -21.871 1.00 82.19 200 GLN A C 1
ATOM 1545 O O . GLN A 1 200 ? 8.116 -9.428 -22.835 1.00 82.19 200 GLN A O 1
ATOM 1550 N N . ALA A 1 201 ? 6.523 -10.582 -21.724 1.00 80.06 201 ALA A N 1
ATOM 1551 C CA . ALA A 1 201 ? 5.457 -10.324 -22.691 1.00 80.06 201 ALA A CA 1
ATOM 1552 C C . ALA A 1 201 ? 5.164 -8.820 -22.811 1.00 80.06 201 ALA A C 1
ATOM 1554 O O . ALA A 1 201 ? 5.144 -8.282 -23.919 1.00 80.06 201 ALA A O 1
ATOM 1555 N N . ASP A 1 202 ? 5.056 -8.128 -21.674 1.00 80.38 202 ASP A N 1
ATOM 1556 C CA . ASP A 1 202 ? 4.884 -6.673 -21.629 1.00 80.38 202 ASP A CA 1
ATOM 1557 C C . ASP A 1 202 ? 6.083 -5.948 -22.256 1.00 80.38 202 ASP A C 1
ATOM 1559 O O . ASP A 1 202 ? 5.936 -4.957 -22.968 1.00 80.38 202 ASP A O 1
ATOM 1563 N N . TYR A 1 203 ? 7.306 -6.424 -22.007 1.00 82.75 203 TYR A N 1
ATOM 1564 C CA . TYR A 1 203 ? 8.518 -5.796 -22.539 1.00 82.75 203 TYR A CA 1
ATOM 1565 C C . TYR A 1 203 ? 8.687 -5.989 -24.046 1.00 82.75 203 TYR A C 1
ATOM 1567 O O . TYR A 1 203 ? 9.230 -5.097 -24.706 1.00 82.75 203 TYR A O 1
ATOM 1575 N N . ASP A 1 204 ? 8.216 -7.108 -24.593 1.00 81.38 204 ASP A N 1
ATOM 1576 C CA . ASP A 1 204 ? 8.260 -7.402 -26.026 1.00 81.38 204 ASP A CA 1
ATOM 1577 C C . ASP A 1 204 ? 7.451 -6.404 -26.853 1.00 81.38 204 ASP A C 1
ATOM 1579 O O . ASP A 1 204 ? 7.854 -6.082 -27.972 1.00 81.38 204 ASP A O 1
ATOM 1583 N N . GLU A 1 205 ? 6.383 -5.836 -26.289 1.00 79.88 205 GLU A N 1
ATOM 1584 C CA . GLU A 1 205 ? 5.603 -4.772 -26.927 1.00 79.88 205 GLU A CA 1
ATOM 1585 C C . GLU A 1 205 ? 6.422 -3.480 -27.109 1.00 79.88 205 GLU A C 1
ATOM 1587 O O . GLU A 1 205 ? 6.306 -2.785 -28.121 1.00 79.88 205 GLU A O 1
ATOM 1592 N N . TYR A 1 206 ? 7.315 -3.171 -26.164 1.00 71.19 206 TYR A N 1
ATOM 1593 C CA . TYR A 1 206 ? 8.123 -1.947 -26.183 1.00 71.19 206 TYR A CA 1
ATOM 1594 C C . TYR A 1 206 ? 9.441 -2.078 -26.958 1.00 71.19 206 TYR A C 1
ATOM 1596 O O . TYR A 1 206 ? 10.103 -1.065 -27.220 1.00 71.19 206 TYR A O 1
ATOM 1604 N N . ILE A 1 207 ? 9.866 -3.294 -27.319 1.00 80.25 207 ILE A N 1
ATOM 1605 C CA . ILE A 1 207 ? 11.116 -3.512 -28.053 1.00 80.25 207 ILE A CA 1
ATOM 1606 C C . ILE A 1 207 ? 10.827 -3.588 -29.561 1.00 80.25 207 ILE A C 1
ATOM 1608 O O . ILE A 1 207 ? 10.244 -4.561 -30.034 1.00 80.25 207 ILE A O 1
ATOM 1612 N N . PRO A 1 208 ? 11.309 -2.626 -30.374 1.00 76.94 208 PRO A N 1
ATOM 1613 C CA . PRO A 1 208 ? 11.169 -2.723 -31.823 1.00 76.94 208 PRO A CA 1
ATOM 1614 C C . PRO A 1 208 ? 11.878 -3.980 -32.347 1.00 76.94 208 PRO A C 1
ATOM 1616 O O . PRO A 1 208 ? 13.005 -4.274 -31.940 1.00 76.94 208 PRO A O 1
ATOM 1619 N N . MET A 1 209 ? 11.242 -4.694 -33.288 1.00 72.06 209 MET A N 1
ATOM 1620 C CA . MET A 1 209 ? 11.687 -6.006 -33.800 1.00 72.06 209 MET A CA 1
ATOM 1621 C C . MET A 1 209 ? 13.149 -6.059 -34.281 1.00 72.06 209 MET A C 1
ATOM 1623 O O . MET A 1 209 ? 13.733 -7.138 -34.316 1.00 72.06 209 MET A O 1
ATOM 1627 N N . LEU A 1 210 ? 13.740 -4.913 -34.628 1.00 70.50 210 LEU A N 1
ATOM 1628 C CA . LEU A 1 210 ? 15.098 -4.773 -35.165 1.00 70.50 210 LEU A CA 1
ATOM 1629 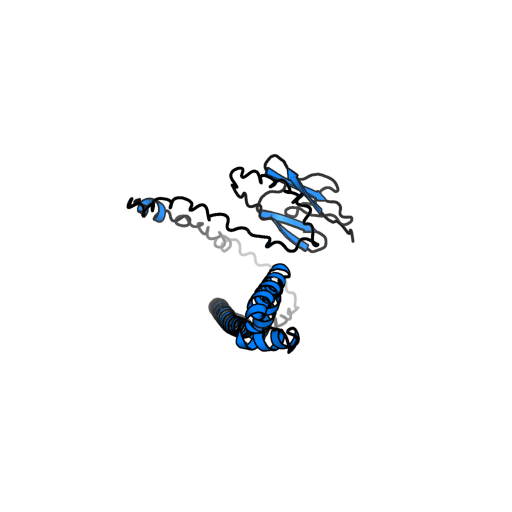C C . LEU A 1 210 ? 16.174 -4.490 -34.096 1.00 70.50 210 LEU A C 1
ATOM 1631 O O . LEU A 1 210 ? 17.356 -4.419 -34.423 1.00 70.50 210 LEU A O 1
ATOM 1635 N N . ALA A 1 211 ? 15.802 -4.307 -32.825 1.00 68.00 211 ALA A N 1
ATOM 1636 C CA . ALA A 1 211 ? 16.748 -4.037 -31.742 1.00 68.00 211 ALA A CA 1
ATOM 1637 C C . ALA A 1 211 ? 17.203 -5.318 -31.022 1.00 68.00 211 ALA A C 1
ATOM 1639 O O . ALA A 1 211 ? 16.452 -6.283 -30.888 1.00 68.00 211 ALA A O 1
ATOM 1640 N N . SER A 1 212 ? 18.433 -5.320 -30.486 1.00 71.56 212 SER A N 1
ATOM 1641 C CA . SER A 1 212 ? 18.947 -6.450 -29.702 1.00 71.56 212 SER A CA 1
ATOM 1642 C C . SER A 1 212 ? 18.149 -6.615 -28.402 1.00 71.56 212 SER A C 1
ATOM 1644 O O . SER A 1 212 ? 18.389 -5.903 -27.421 1.00 71.56 212 SER A O 1
ATOM 1646 N N . ARG A 1 213 ? 17.212 -7.567 -28.389 1.00 69.62 213 ARG A N 1
ATOM 1647 C CA . ARG A 1 213 ? 16.267 -7.777 -27.281 1.00 69.62 213 ARG A CA 1
ATOM 1648 C C . ARG A 1 213 ? 16.983 -8.009 -25.943 1.00 69.62 213 ARG A C 1
ATOM 1650 O O . ARG A 1 213 ? 16.758 -7.271 -24.990 1.00 69.62 213 ARG A O 1
ATOM 1657 N N . LYS A 1 214 ? 17.973 -8.915 -25.916 1.00 70.69 214 LYS A N 1
ATOM 1658 C CA . LYS A 1 214 ? 18.723 -9.306 -24.699 1.00 70.69 214 LYS A CA 1
ATOM 1659 C C . LYS A 1 214 ? 19.352 -8.140 -23.925 1.00 70.69 214 LYS A C 1
ATOM 1661 O O . LYS A 1 214 ? 19.198 -8.079 -22.713 1.00 70.69 214 LYS A O 1
ATOM 1666 N N . LYS A 1 215 ? 20.032 -7.204 -24.5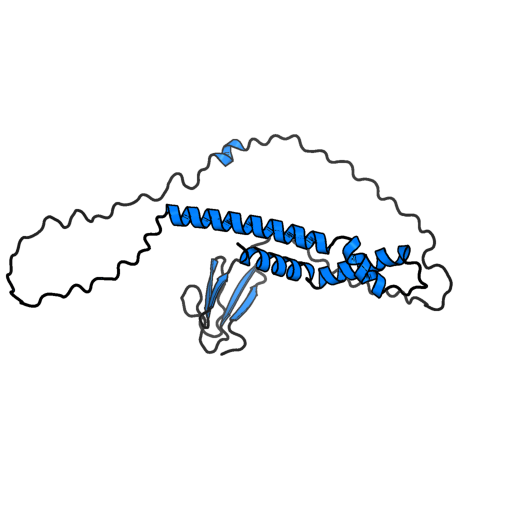99 1.00 70.88 215 LYS A N 1
ATOM 1667 C CA . LYS A 1 215 ? 20.664 -6.055 -23.918 1.00 70.88 215 LYS A CA 1
ATOM 1668 C C . LYS A 1 215 ? 19.643 -5.042 -23.396 1.00 70.88 215 LYS A C 1
ATOM 1670 O O . LYS A 1 215 ? 1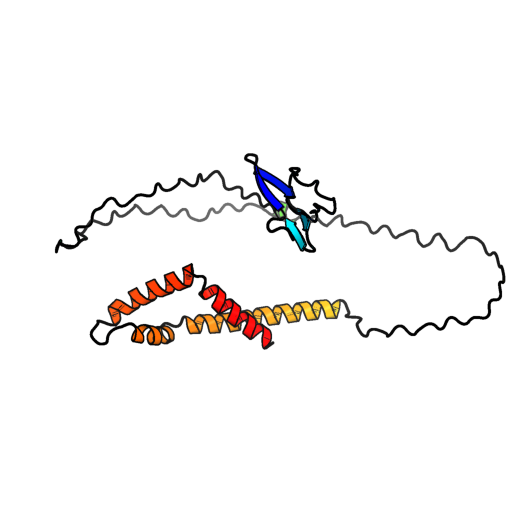9.932 -4.343 -22.434 1.00 70.88 215 LYS A O 1
ATOM 1675 N N . ARG A 1 216 ? 18.469 -4.941 -24.030 1.00 78.56 216 ARG A N 1
ATOM 1676 C CA . ARG A 1 216 ? 17.460 -3.930 -23.688 1.00 78.56 216 ARG A CA 1
ATOM 1677 C C . ARG A 1 216 ? 16.503 -4.375 -22.586 1.00 78.56 216 ARG A C 1
ATOM 1679 O O . ARG A 1 216 ? 16.058 -3.504 -21.846 1.00 78.56 216 ARG A O 1
ATOM 1686 N N . TYR A 1 217 ? 16.238 -5.677 -22.421 1.00 81.38 217 TYR A N 1
ATOM 1687 C CA . TYR A 1 217 ? 15.345 -6.158 -21.355 1.00 81.38 217 TYR A CA 1
ATOM 1688 C C . TYR A 1 217 ? 15.792 -5.706 -19.973 1.00 81.38 217 TYR A C 1
ATOM 1690 O O . TYR A 1 217 ? 14.984 -5.155 -19.239 1.00 81.38 217 TYR A O 1
ATOM 1698 N N . TRP A 1 218 ? 17.074 -5.872 -19.632 1.00 83.00 218 TRP A N 1
ATOM 1699 C CA . TRP A 1 218 ? 17.555 -5.508 -18.298 1.00 83.00 218 TRP A CA 1
ATOM 1700 C C . TRP A 1 218 ? 17.398 -4.009 -18.016 1.00 83.00 218 TRP A C 1
ATOM 1702 O O . TRP A 1 218 ? 16.962 -3.614 -16.938 1.00 83.00 218 TRP A O 1
ATOM 1712 N N . THR A 1 219 ? 17.668 -3.164 -19.015 1.00 83.56 219 THR A N 1
ATOM 1713 C CA . THR A 1 219 ? 17.489 -1.710 -18.908 1.00 83.56 219 THR A CA 1
ATOM 1714 C C . THR A 1 219 ? 16.018 -1.315 -18.763 1.00 83.56 219 THR A C 1
ATOM 1716 O O . THR A 1 219 ? 15.694 -0.428 -17.971 1.00 83.56 219 THR A O 1
ATOM 1719 N N . ILE A 1 220 ? 15.120 -1.959 -19.516 1.00 84.88 220 ILE A N 1
ATOM 1720 C CA . ILE A 1 220 ? 13.673 -1.712 -19.445 1.00 84.88 220 ILE A CA 1
ATOM 1721 C C . ILE A 1 220 ? 13.129 -2.181 -18.095 1.00 84.88 220 ILE A C 1
ATOM 1723 O O . ILE A 1 220 ? 12.435 -1.412 -17.431 1.00 84.88 220 ILE A O 1
ATOM 1727 N N . HIS A 1 221 ? 13.512 -3.381 -17.658 1.00 86.00 221 HIS A N 1
ATOM 1728 C CA . HIS A 1 221 ? 13.139 -3.946 -16.367 1.00 86.00 221 HIS A CA 1
ATOM 1729 C C . HIS A 1 221 ? 13.549 -3.019 -15.222 1.00 86.00 221 HIS A C 1
ATOM 1731 O O . HIS A 1 221 ? 12.694 -2.597 -14.450 1.00 86.00 221 HIS A O 1
ATOM 1737 N N . HIS A 1 222 ? 14.819 -2.602 -15.157 1.00 85.81 222 HIS A N 1
ATOM 1738 C CA . HIS A 1 222 ? 15.288 -1.694 -14.105 1.00 85.81 222 HIS A CA 1
ATOM 1739 C C . HIS A 1 222 ? 14.504 -0.382 -14.067 1.00 85.81 222 HIS A C 1
ATOM 1741 O O . HIS A 1 222 ? 14.113 0.081 -12.995 1.00 85.81 222 HIS A O 1
ATOM 1747 N N . ARG A 1 223 ? 14.257 0.219 -15.237 1.00 87.56 223 ARG A N 1
ATOM 1748 C CA . ARG A 1 223 ? 13.512 1.476 -15.342 1.00 87.56 223 ARG A CA 1
ATOM 1749 C C . ARG A 1 223 ? 12.067 1.310 -14.876 1.00 87.56 223 ARG A C 1
ATOM 1751 O O . ARG A 1 223 ? 11.579 2.144 -14.116 1.00 87.56 223 ARG A O 1
ATOM 1758 N N . GLN A 1 224 ? 11.387 0.258 -15.329 1.00 87.75 224 GLN A N 1
ATOM 1759 C CA . GLN A 1 224 ? 9.997 -0.003 -14.961 1.00 87.75 224 GLN A CA 1
ATOM 1760 C C . GLN A 1 224 ? 9.886 -0.359 -13.483 1.00 87.75 224 GLN A C 1
ATOM 1762 O O . GLN A 1 224 ? 9.086 0.244 -12.780 1.00 87.75 224 GLN A O 1
ATOM 1767 N N . PHE A 1 225 ? 10.737 -1.250 -12.982 1.00 89.75 225 PHE A N 1
ATOM 1768 C CA . PHE A 1 225 ? 10.764 -1.624 -11.574 1.00 89.75 225 PHE A CA 1
ATOM 1769 C C . PHE A 1 225 ? 10.988 -0.407 -10.670 1.00 89.75 225 PHE A C 1
ATOM 1771 O O . PHE A 1 225 ? 10.233 -0.195 -9.722 1.00 89.75 225 PHE A O 1
ATOM 1778 N N . ALA A 1 226 ? 11.969 0.445 -10.995 1.00 88.88 226 ALA A N 1
ATOM 1779 C CA . ALA A 1 226 ? 12.220 1.675 -10.249 1.00 88.88 226 ALA A CA 1
ATOM 1780 C C . ALA A 1 226 ? 10.987 2.591 -10.241 1.00 88.88 226 ALA A C 1
ATOM 1782 O O . ALA A 1 226 ? 10.584 3.050 -9.175 1.00 88.88 226 ALA A O 1
ATOM 1783 N N . LYS A 1 227 ? 10.342 2.782 -11.400 1.00 89.94 227 LYS A N 1
ATOM 1784 C CA . LYS A 1 227 ? 9.121 3.586 -11.534 1.00 89.94 227 LYS A CA 1
ATOM 1785 C C . LYS A 1 227 ? 7.947 3.006 -10.736 1.00 89.94 227 LYS A C 1
ATOM 1787 O O . LYS A 1 227 ? 7.274 3.744 -10.018 1.00 89.94 227 LYS A O 1
ATOM 1792 N N . LYS A 1 228 ? 7.705 1.695 -10.824 1.00 90.50 228 LYS A N 1
ATOM 1793 C CA . LYS A 1 228 ? 6.646 1.004 -10.069 1.00 90.50 228 LYS A CA 1
ATOM 1794 C C . LYS A 1 228 ? 6.887 1.108 -8.559 1.00 90.50 228 LYS A C 1
ATOM 1796 O O . LYS A 1 228 ? 5.945 1.343 -7.799 1.00 90.50 228 LYS A O 1
ATOM 1801 N N . ARG A 1 229 ? 8.152 1.022 -8.127 1.00 91.50 229 ARG A N 1
ATOM 1802 C CA . ARG A 1 229 ? 8.564 1.187 -6.727 1.00 91.50 229 ARG A CA 1
ATOM 1803 C C . ARG A 1 229 ? 8.334 2.611 -6.223 1.00 91.50 229 ARG A C 1
ATOM 1805 O O . ARG A 1 229 ? 7.683 2.774 -5.197 1.00 91.50 229 ARG A O 1
ATOM 1812 N N . THR A 1 230 ? 8.809 3.634 -6.937 1.00 92.12 230 THR A N 1
ATOM 1813 C CA . THR A 1 230 ? 8.642 5.044 -6.525 1.00 92.12 230 THR A CA 1
ATOM 1814 C C . THR A 1 230 ? 7.185 5.480 -6.539 1.00 92.12 230 THR A C 1
ATOM 1816 O O . THR A 1 230 ? 6.753 6.225 -5.666 1.00 92.12 230 THR A O 1
ATOM 1819 N N . ASN A 1 231 ? 6.399 4.982 -7.495 1.00 92.62 231 ASN A N 1
ATOM 1820 C CA . ASN A 1 231 ? 4.980 5.309 -7.589 1.00 92.62 231 ASN A CA 1
ATOM 1821 C C . ASN A 1 231 ? 4.133 4.581 -6.534 1.00 92.62 231 ASN A C 1
ATOM 1823 O O . ASN A 1 231 ? 2.947 4.890 -6.399 1.00 92.62 231 ASN A O 1
ATOM 1827 N N . GLY A 1 232 ? 4.700 3.615 -5.802 1.00 91.06 232 GLY A N 1
ATOM 1828 C CA . GLY A 1 232 ? 3.981 2.786 -4.834 1.00 91.06 232 GLY A CA 1
ATOM 1829 C C . GLY A 1 232 ? 2.993 1.813 -5.482 1.00 91.06 232 GLY A C 1
ATOM 1830 O O . GLY A 1 232 ? 2.018 1.417 -4.847 1.00 91.06 232 GLY A O 1
ATOM 1831 N N . GLU A 1 233 ? 3.207 1.456 -6.749 1.00 92.38 233 GLU A N 1
ATOM 1832 C CA . GLU A 1 233 ? 2.317 0.573 -7.509 1.00 92.38 233 GLU A CA 1
ATOM 1833 C C . GLU A 1 233 ? 2.296 -0.832 -6.902 1.00 92.38 233 GLU A C 1
ATOM 1835 O O . GLU A 1 233 ? 1.222 -1.333 -6.594 1.00 92.38 233 GLU A O 1
ATOM 1840 N N . PHE A 1 234 ? 3.467 -1.385 -6.563 1.00 93.25 234 PHE A N 1
ATOM 1841 C CA . PHE A 1 234 ? 3.590 -2.685 -5.893 1.00 93.25 234 PHE A CA 1
ATOM 1842 C C . PHE A 1 234 ? 2.759 -2.784 -4.614 1.00 93.25 234 PHE A C 1
ATOM 1844 O O . PHE A 1 234 ? 2.047 -3.762 -4.406 1.00 93.25 234 PHE A O 1
ATOM 1851 N N . ARG A 1 235 ? 2.786 -1.737 -3.780 1.00 92.25 235 ARG A N 1
ATOM 1852 C CA . ARG A 1 235 ? 1.989 -1.695 -2.551 1.00 92.25 235 ARG A CA 1
ATOM 1853 C C . ARG A 1 235 ? 0.493 -1.711 -2.857 1.00 92.25 235 ARG A C 1
ATOM 1855 O O . ARG A 1 235 ? -0.252 -2.378 -2.152 1.00 92.25 235 ARG A O 1
ATOM 1862 N N . ARG A 1 236 ? 0.040 -0.973 -3.876 1.00 94.44 236 ARG A N 1
ATOM 1863 C CA . ARG A 1 236 ? -1.380 -0.954 -4.262 1.00 94.44 236 ARG A CA 1
ATOM 1864 C C . ARG A 1 236 ? -1.821 -2.305 -4.818 1.00 94.44 236 ARG A C 1
ATOM 1866 O O . ARG A 1 236 ? -2.858 -2.800 -4.393 1.00 94.44 236 ARG A O 1
ATOM 1873 N N . THR A 1 237 ? -1.026 -2.900 -5.703 1.00 93.69 237 THR A N 1
ATOM 1874 C CA . THR A 1 237 ? -1.312 -4.208 -6.299 1.00 93.69 237 THR A CA 1
ATOM 1875 C C . THR A 1 237 ? -1.377 -5.297 -5.235 1.00 93.69 237 THR A C 1
ATOM 1877 O O . THR A 1 237 ? -2.388 -5.983 -5.132 1.00 93.69 237 THR A O 1
ATOM 1880 N N . PHE A 1 238 ? -0.374 -5.376 -4.356 1.00 95.19 238 PHE A N 1
ATOM 1881 C CA . PHE A 1 238 ? -0.383 -6.326 -3.245 1.00 95.19 238 PHE A CA 1
ATOM 1882 C C . PHE A 1 238 ? -1.598 -6.132 -2.326 1.00 95.19 238 PHE A C 1
ATOM 1884 O O . PHE A 1 238 ? -2.278 -7.096 -1.996 1.00 95.19 238 PHE A O 1
ATOM 1891 N N . MET A 1 239 ? -1.924 -4.891 -1.943 1.00 94.31 239 MET A N 1
ATOM 1892 C CA . MET A 1 239 ? -3.086 -4.627 -1.083 1.00 94.31 239 MET A CA 1
ATOM 1893 C C . MET A 1 239 ? -4.414 -4.974 -1.765 1.00 94.31 239 MET A C 1
ATOM 1895 O O . MET A 1 239 ? -5.348 -5.401 -1.090 1.00 94.31 239 MET A O 1
ATOM 1899 N N . SER A 1 240 ? -4.499 -4.820 -3.088 1.00 95.56 240 SER A N 1
ATOM 1900 C CA . SER A 1 240 ? -5.651 -5.262 -3.877 1.00 95.56 240 SER A CA 1
ATOM 1901 C C . SER A 1 240 ? -5.792 -6.784 -3.843 1.00 95.56 240 SER A C 1
ATOM 1903 O O . SER A 1 240 ? -6.868 -7.283 -3.523 1.00 95.56 240 SER A O 1
ATOM 1905 N N . LEU A 1 241 ? -4.705 -7.513 -4.115 1.00 93.75 241 LEU A N 1
ATOM 1906 C CA . LEU A 1 241 ? -4.675 -8.978 -4.060 1.00 93.75 241 LEU A CA 1
ATOM 1907 C C . LEU A 1 241 ? -5.018 -9.489 -2.656 1.00 93.75 241 LEU A C 1
ATOM 1909 O O . LEU A 1 241 ? -5.828 -10.397 -2.501 1.00 93.75 241 LEU A O 1
ATOM 1913 N N . PHE A 1 242 ? -4.465 -8.854 -1.624 1.00 94.88 242 PHE A N 1
ATOM 1914 C CA . PHE A 1 242 ? -4.751 -9.188 -0.235 1.00 94.88 242 PHE A CA 1
ATOM 1915 C C . PHE A 1 242 ? -6.223 -8.970 0.124 1.00 94.88 242 PHE A C 1
ATOM 1917 O O . PHE A 1 242 ? -6.851 -9.850 0.708 1.00 94.88 242 PHE A O 1
ATOM 1924 N N . ALA A 1 243 ? -6.804 -7.831 -0.258 1.00 92.94 243 ALA A N 1
ATOM 1925 C CA . ALA A 1 243 ? -8.222 -7.566 -0.034 1.00 92.94 243 ALA A CA 1
ATOM 1926 C C . ALA A 1 243 ? -9.128 -8.559 -0.785 1.00 92.94 243 ALA A C 1
ATOM 1928 O O . ALA A 1 243 ? -10.197 -8.914 -0.287 1.00 92.94 243 ALA A O 1
ATOM 1929 N N . GLU A 1 244 ? -8.710 -9.014 -1.969 1.00 94.06 244 GLU A N 1
ATOM 1930 C CA . GLU A 1 244 ? -9.422 -10.033 -2.737 1.00 94.06 244 GLU A CA 1
ATOM 1931 C C . GLU A 1 244 ? -9.388 -11.401 -2.042 1.00 94.06 244 GLU A C 1
ATOM 1933 O O . GLU A 1 244 ? -10.436 -12.030 -1.901 1.00 94.06 244 GLU A O 1
ATOM 1938 N N . GLU A 1 245 ? -8.222 -11.851 -1.572 1.00 93.44 245 GLU A N 1
ATOM 1939 C CA . GLU A 1 245 ? -8.093 -13.128 -0.857 1.00 93.44 245 GLU A CA 1
ATOM 1940 C C . GLU A 1 245 ? -8.813 -13.098 0.496 1.00 93.44 245 GLU A C 1
ATOM 1942 O O . GLU A 1 245 ? -9.540 -14.033 0.821 1.00 93.44 245 GLU A O 1
ATOM 1947 N N . MET A 1 246 ? -8.744 -11.979 1.221 1.00 91.00 246 MET A N 1
ATOM 1948 C CA . MET A 1 246 ? -9.514 -11.763 2.452 1.00 91.00 246 MET A CA 1
ATOM 1949 C C . MET A 1 246 ? -11.029 -11.845 2.246 1.00 91.00 246 MET A C 1
ATOM 1951 O O . MET A 1 246 ? -11.753 -12.133 3.191 1.00 91.00 246 MET A O 1
ATOM 1955 N N . ARG A 1 247 ? -11.532 -11.560 1.038 1.00 89.62 247 ARG A N 1
ATOM 1956 C CA . ARG A 1 247 ? -12.966 -11.637 0.719 1.00 89.62 247 ARG A CA 1
ATOM 1957 C C . ARG A 1 247 ? -13.424 -13.059 0.381 1.00 89.62 247 ARG A C 1
ATOM 1959 O O . ARG A 1 247 ? -14.627 -13.316 0.371 1.00 89.62 247 ARG A O 1
ATOM 1966 N N . LYS A 1 248 ? -12.495 -13.948 0.025 1.00 87.50 248 LYS A N 1
ATOM 1967 C CA . LYS A 1 248 ? -12.791 -15.338 -0.354 1.00 87.50 248 LYS A CA 1
ATOM 1968 C C . LYS A 1 248 ? -12.889 -16.275 0.853 1.00 87.50 248 LYS A C 1
ATOM 1970 O O . LYS A 1 248 ? -13.455 -17.356 0.695 1.00 87.50 248 LYS A O 1
ATOM 1975 N N . LEU A 1 249 ? -12.351 -15.865 2.003 1.00 76.50 249 LEU A N 1
ATOM 1976 C CA . LEU A 1 249 ? -12.398 -16.565 3.292 1.00 76.50 249 LEU A CA 1
ATOM 1977 C C . LEU A 1 249 ? -13.541 -16.038 4.171 1.00 76.50 249 LEU A C 1
ATOM 1979 O O . LEU A 1 249 ? -14.085 -16.846 4.956 1.00 76.50 249 LEU A O 1
#

=== Feature glossary ===
The features interleaved in this record are:

— What the protein is —

Sequence gives the chain of amino acids in standard one-letter code (A=alanine, C=cysteine, …, Y=tyrosine), read N→C. It is the only feature that is directly encoded by the gene; all structural features are derived from the folded form of this sequence.

Database cross-references. InterPro integrates a dozen domain/family signature databases into unified entries with residue-range hits. GO terms attach function/process/location labels with evidence codes. CATH codes position the fold in a four-level structural taxonomy. Organism is the NCBI-taxonomy species name.

— Where its atoms are —

Atomic coordinates in PDBx/mmCIF format — the same representation the Protein Data Bank distributes. Each line of the _atom_site loop places one backbone atom in Cartesian space (units: ångströms, origin: arbitrary).

The six renders are orthographic views along the three Cartesian axes in both directions. Representation (cartoon, sticks, or surface) and color scheme (sequence-rainbow or by-chain) vary across proteins so the training set covers all the common visualization conventions.

— Local backbone conformation —

Eight-state secondary structure (DSSP): H is the canonical α-helix, G the tighter 3₁₀-helix, I the wider π-helix; E/B are β-structure, T and S are turns and bends, and '-' is everything else. DSSP derives these from the pattern of main-chain N–H···O=C hydrogen bonds, not from the sequence.

P-SEA three-state annotation labels each residue as helix, strand, or coil based purely on the geometry of the Cα trace. It serves as a fallback when the full backbone (and thus DSSP) is unavailable.

The φ/ψ torsion pair specifies the backbone conformation at each residue. φ rotates about the N–Cα bond, ψ about the Cα–C bond. Steric clashes forbid most of the (φ, ψ) plane — the allowed regions (α-helix basin, β-sheet basin, left-handed helix) are the Ramachandran-allowed regions.

— Global shape and packing —

The geometric summary reports three shape descriptors. Rg (radius of gyration) measures how spread out the Cα atoms are about their centre of mass; compact globular proteins have small Rg, elongated or unfolded ones large. Cα contacts (<8 Å, |i−j|>4) count long-range residue pairs in spatial proximity — high for tightly packed folds, near zero for rods or random coil. The bounding-box extents give the protein's footprint along x, y, z in Å.

Solvent-accessible surface area (SASA) is the area in Å² traced out by the centre of a 1.4 Å probe sphere (a water molecule) rolled over the protein's van der Waals surface (Shrake–Rupley / Lee–Richards construction). Buried residues have near-zero SASA; fully exposed residues can exceed 200 Å². The total SASA scales roughly with the number of surface residues.

The contact map is a binary N×N matrix image: pixel (i, j) is dark where Cα_i and Cα_j are within 8 Å and |i−j|>4. Because the |i−j|>4 filter removes local helical contacts, off-diagonal stripes parallel to the main diagonal indicate parallel β-sheets; stripes perpendicular to it indicate antiparallel β-sheets. The Ramachandran plot scatters every residue's (φ, ψ) pair against the sterically allowed regions. The PAE heatmap renders the predicted-aligned-error matrix.

— Structural neighborhood —

3Di is Foldseek's structural alphabet. Each residue is assigned one of twenty discrete states based on how its Cα sits relative to its spatial (not sequential) neighbors. Aligning 3Di strings finds structural homologs roughly as well as full 3D superposition, but orders of magnitude faster.

Nearest PDB neighbors are the top structural matches found by Foldseek when searching this structure against the entire Protein Data Bank. Each hit reports a TM-score (0 to 1; >0.5 almost always implies the same fold) and an E-value. These are *structural* homologs — they may share no detectable sequence similarity.

— Confidence and disorder —

For AlphaFold models, the B-factor field carries pLDDT — the model's own estimate of local accuracy on a 0–100 scale. Regions with pLDDT<50 should be treated as essentially unmodeled; they often correspond to intrinsically disordered segments.

Crystallographic B-factors measure how much each atom's electron density is smeared out, in Å². They rise in mobile loops and surface residues and fall in the buried interior. In AlphaFold models this column is repurposed to hold pLDDT instead.

Predicted aligned error is AlphaFold's pairwise confidence. Unlike pLDDT (per-residue), PAE is per-residue-pair and captures whether two parts of the structure are correctly placed relative to each other. Units are ångströms of expected positional error.